Protein AF-A0A2D1TX28-F1 (afdb_monomer_lite)

Organism: NCBI:txid74426

Sequence (274 aa):
MGLFGSFVQAFKDGYNGVDEEQDTAPSTKENTAQKPVPAKETAPAQKQAASEEPKFCGACGASLEPGTKFCPKCGKPVMGVAPEGQAAPAEPPHLMPTNTWQAYLDTGLNQLSLLEGVAAFQRVTHADPVFGTEEVNSYFLLRGDRVAIQEVARTLREVSEQFFNDQLHINVGTLAEDYRQVIRIKSANVEARFEDMLYLTLVQKNVMDGAVYYLYMSGDALELVAKRDARTRDENKRLDEFNSRADIFGDFGSTAKLVALTAFGIMNNYQMNG

pLDDT: mean 70.98, std 23.88, range [24.41, 98.38]

Radius of gyration: 24.79 Å; chains: 1; bounding box: 51×58×78 Å

InterPro domains:
  IPR026870 Zinc-ribbon domain [PF13240] (56-78)

Foldseek 3Di:
DPPQVVLVVCLQVPVDDDDDDDDDDDDDDDDDDDDDDDDDDDDDDDDDDDDDDWDAAPVPRHTDDPPQQADPVPRHGRPPDDDPDDDPPPDWPPPPPDPVVVVCVVCVVPNPPPVPVFFPWDFTFDADPPQGTDGWIKGWAFAAVVPDVVVLLVLLQVLCVPPVVVQWDWDWDADPPPRDIKIKIFGPPDDPLCRQQKIWIWDWDADPRHIMTTIDIHGPLVVLVVCPPVDDPVSVVSNVVNVVVSVSSSVSSVSSVVSSRVSSRVNSCVVVPD

Structure (mmCIF, N/CA/C/O backbone):
data_AF-A0A2D1TX28-F1
#
_entry.id   AF-A0A2D1TX28-F1
#
loop_
_atom_site.group_PDB
_atom_site.id
_atom_site.type_symbol
_atom_site.label_atom_id
_atom_site.label_alt_id
_atom_site.label_comp_id
_atom_site.label_asym_id
_atom_site.label_entity_id
_atom_site.label_seq_id
_atom_site.pdbx_PDB_ins_code
_atom_site.Cartn_x
_atom_site.Cartn_y
_atom_site.Cartn_z
_atom_site.occupancy
_atom_site.B_iso_or_equiv
_atom_site.auth_seq_id
_atom_site.auth_comp_i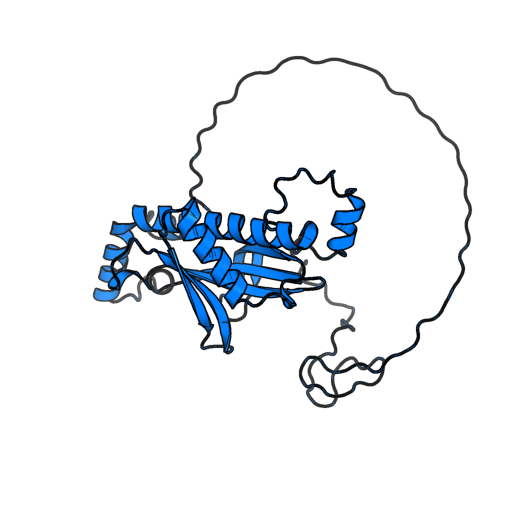d
_atom_site.auth_asym_id
_atom_site.auth_atom_id
_atom_site.pdbx_PDB_model_num
ATOM 1 N N . MET A 1 1 ? 29.825 -5.068 -6.538 1.00 34.09 1 MET A N 1
ATOM 2 C CA . MET A 1 1 ? 28.592 -5.683 -5.991 1.00 34.09 1 MET A CA 1
ATOM 3 C C . MET A 1 1 ? 27.913 -4.831 -4.894 1.00 34.09 1 MET A C 1
ATOM 5 O O . MET A 1 1 ? 27.108 -5.375 -4.159 1.00 34.09 1 MET A O 1
ATOM 9 N N . GLY A 1 2 ? 28.178 -3.517 -4.762 1.00 40.38 2 GLY A N 1
ATOM 10 C CA . GLY A 1 2 ? 27.807 -2.759 -3.544 1.00 40.38 2 GLY A CA 1
ATOM 11 C C . GLY A 1 2 ? 26.571 -1.842 -3.585 1.00 40.38 2 GLY A C 1
ATOM 12 O O . GLY A 1 2 ? 26.220 -1.301 -2.547 1.00 40.38 2 GLY A O 1
ATOM 13 N N . LEU A 1 3 ? 25.932 -1.629 -4.744 1.00 45.66 3 LEU A N 1
ATOM 14 C CA . LEU A 1 3 ? 24.840 -0.641 -4.898 1.00 45.66 3 LEU A CA 1
ATOM 15 C C . LEU A 1 3 ? 23.452 -1.265 -5.143 1.00 45.66 3 LEU A C 1
ATOM 17 O O . LEU A 1 3 ? 22.433 -0.629 -4.904 1.00 45.66 3 LEU A O 1
ATOM 21 N N . PHE A 1 4 ? 23.402 -2.513 -5.619 1.00 49.41 4 PHE A N 1
ATOM 22 C CA . PHE A 1 4 ? 22.198 -3.095 -6.228 1.00 49.41 4 PHE A CA 1
ATOM 23 C C . PHE A 1 4 ? 21.146 -3.563 -5.216 1.00 49.41 4 PHE A C 1
ATOM 25 O O . PHE A 1 4 ? 19.960 -3.324 -5.410 1.00 49.41 4 PHE A O 1
ATOM 32 N N . GLY A 1 5 ? 21.571 -4.202 -4.121 1.00 55.91 5 GLY A N 1
ATOM 33 C CA . GLY A 1 5 ? 20.668 -4.482 -3.000 1.00 55.91 5 GLY A CA 1
ATOM 34 C C . GLY A 1 5 ? 20.280 -3.201 -2.260 1.00 55.91 5 GLY A C 1
ATOM 35 O O . GLY A 1 5 ? 19.163 -3.087 -1.771 1.00 55.91 5 GLY A O 1
ATOM 36 N N . SER A 1 6 ? 21.185 -2.220 -2.235 1.00 61.16 6 SER A N 1
ATOM 37 C CA . SER A 1 6 ? 21.086 -0.999 -1.438 1.00 61.16 6 SER A CA 1
ATOM 38 C C . SER A 1 6 ? 19.909 -0.108 -1.829 1.00 61.16 6 SER A C 1
ATOM 40 O O . SER A 1 6 ? 19.310 0.473 -0.936 1.00 61.16 6 SER A O 1
ATOM 42 N N . PHE A 1 7 ? 19.522 -0.033 -3.111 1.00 60.97 7 PHE A N 1
ATOM 43 C CA . PHE A 1 7 ? 18.323 0.722 -3.505 1.00 60.97 7 PHE A CA 1
ATOM 44 C C . PHE A 1 7 ? 17.041 0.087 -2.945 1.00 60.97 7 PHE A C 1
ATOM 46 O O . PHE A 1 7 ? 16.305 0.726 -2.199 1.00 60.97 7 PHE A O 1
ATOM 53 N N . VAL A 1 8 ? 16.810 -1.196 -3.240 1.00 63.62 8 VAL A N 1
ATOM 54 C CA . VAL A 1 8 ? 15.628 -1.940 -2.770 1.00 63.62 8 VAL A CA 1
ATOM 55 C C . VAL A 1 8 ? 15.579 -2.003 -1.238 1.00 63.62 8 VAL A C 1
ATOM 57 O O . VAL A 1 8 ? 14.505 -1.875 -0.654 1.00 63.62 8 VAL A O 1
ATOM 60 N N . GLN A 1 9 ? 16.732 -2.152 -0.582 1.00 65.62 9 GLN A N 1
ATOM 61 C CA . GLN A 1 9 ? 16.837 -2.205 0.875 1.00 65.62 9 GLN A CA 1
ATOM 62 C C . GLN A 1 9 ? 16.595 -0.832 1.524 1.00 65.62 9 GLN A C 1
ATOM 64 O O . GLN A 1 9 ? 15.723 -0.731 2.380 1.00 65.62 9 GLN A O 1
ATOM 69 N N . ALA A 1 10 ? 17.249 0.242 1.063 1.00 63.28 10 ALA A N 1
ATOM 70 C CA . ALA A 1 10 ? 16.985 1.599 1.560 1.00 63.28 10 ALA A CA 1
ATOM 71 C C . ALA A 1 10 ? 15.532 2.038 1.307 1.00 63.28 10 ALA A C 1
ATOM 73 O O . ALA A 1 10 ? 14.958 2.800 2.079 1.00 63.28 10 ALA A O 1
ATOM 74 N N . PHE A 1 11 ? 14.894 1.526 0.255 1.00 60.88 11 PHE A N 1
ATOM 75 C CA . PHE A 1 11 ? 13.489 1.797 -0.022 1.00 60.88 11 PHE A CA 1
ATOM 76 C C . PHE A 1 11 ? 12.520 1.058 0.932 1.00 60.88 11 PHE A C 1
ATOM 78 O O . PHE A 1 11 ? 11.492 1.628 1.333 1.00 60.88 11 PHE A O 1
ATOM 85 N N . LYS A 1 12 ? 12.870 -0.163 1.376 1.00 62.66 12 LYS A N 1
ATOM 86 C CA . LYS A 1 12 ? 12.200 -0.826 2.513 1.00 62.66 12 LYS A CA 1
ATOM 87 C C . LYS A 1 12 ? 12.412 -0.036 3.805 1.00 62.66 12 LYS A C 1
ATOM 89 O O . LYS A 1 12 ? 11.436 0.388 4.422 1.00 62.66 12 LYS A O 1
ATOM 94 N N . ASP A 1 13 ? 13.673 0.203 4.161 1.00 60.25 13 ASP A N 1
ATOM 95 C CA . ASP A 1 13 ? 14.075 0.792 5.444 1.00 60.25 13 ASP A CA 1
ATOM 96 C C . ASP A 1 13 ? 13.643 2.258 5.612 1.00 60.25 13 ASP A C 1
ATOM 98 O O . ASP A 1 13 ? 13.437 2.707 6.741 1.00 60.25 13 ASP A O 1
ATOM 102 N N . GLY A 1 14 ? 13.466 2.977 4.500 1.00 53.16 14 GLY A N 1
ATOM 103 C CA . GLY A 1 14 ? 13.328 4.430 4.450 1.00 53.16 14 GLY A CA 1
ATOM 104 C C . GLY A 1 14 ? 14.651 5.088 4.049 1.00 53.16 14 GLY A C 1
ATOM 105 O O . GLY A 1 14 ? 15.722 4.684 4.504 1.00 53.16 14 GLY A O 1
ATOM 106 N N . TYR A 1 15 ? 14.583 6.106 3.186 1.00 36.84 15 TYR A N 1
ATOM 107 C CA . TYR A 1 15 ? 15.761 6.853 2.741 1.00 36.84 15 TYR A CA 1
ATOM 108 C C . TYR A 1 15 ? 16.250 7.776 3.869 1.00 36.84 15 TYR A C 1
ATOM 110 O O . TYR A 1 15 ? 15.919 8.959 3.924 1.00 36.84 15 TYR A O 1
ATOM 118 N N . ASN A 1 16 ? 17.013 7.208 4.802 1.00 40.56 16 ASN A N 1
ATOM 119 C CA . ASN A 1 16 ? 17.586 7.923 5.939 1.00 40.56 16 ASN A CA 1
ATOM 120 C C . ASN A 1 16 ? 18.786 8.772 5.492 1.00 40.56 16 ASN A C 1
ATOM 122 O O . ASN A 1 16 ? 19.940 8.360 5.621 1.00 40.56 16 ASN A O 1
ATOM 126 N N . GLY A 1 17 ? 18.502 9.962 4.964 1.00 29.59 17 GLY A N 1
ATOM 127 C CA . GLY A 1 17 ? 19.487 11.032 4.839 1.00 29.59 17 GLY A CA 1
ATOM 128 C C . GLY A 1 17 ? 19.732 11.688 6.198 1.00 29.59 17 GLY A C 1
ATOM 129 O O . GLY A 1 17 ? 18.818 12.280 6.765 1.00 29.59 17 GLY A O 1
ATOM 130 N N . VAL A 1 18 ? 20.959 11.569 6.704 1.00 33.00 18 VAL A N 1
ATOM 131 C CA . VAL A 1 18 ? 21.506 12.438 7.764 1.00 33.00 18 VAL A CA 1
ATOM 132 C C . VAL A 1 18 ? 21.895 13.802 7.137 1.00 33.00 18 VAL A C 1
ATOM 134 O O . VAL A 1 18 ? 21.773 13.965 5.925 1.00 33.00 18 VAL A O 1
ATOM 137 N N . ASP A 1 19 ? 22.184 14.868 7.881 1.00 28.55 19 ASP A N 1
ATOM 138 C CA . ASP A 1 19 ? 23.367 15.014 8.743 1.00 28.55 19 ASP A CA 1
ATOM 139 C C . ASP A 1 19 ? 23.061 15.485 10.182 1.00 28.55 19 ASP A C 1
ATOM 141 O O . ASP A 1 19 ? 22.058 16.146 10.451 1.00 28.55 19 ASP A O 1
ATOM 145 N N . GLU A 1 20 ? 23.961 15.152 11.115 1.00 30.62 20 GLU A N 1
ATOM 146 C CA . GLU A 1 20 ? 24.005 15.726 12.467 1.00 3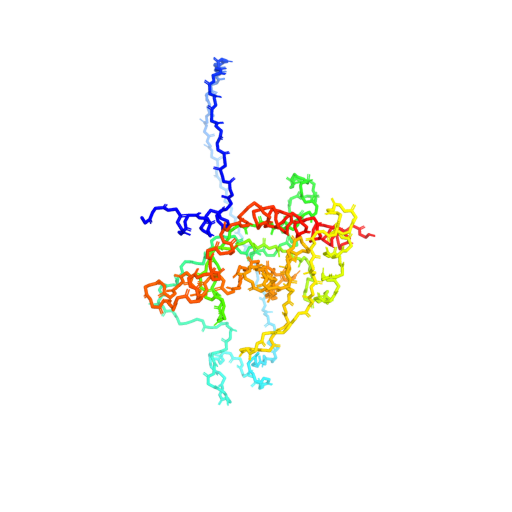0.62 20 GLU A CA 1
ATOM 147 C C . GLU A 1 20 ? 24.826 17.024 12.486 1.00 30.62 20 GLU A C 1
ATOM 149 O O . GLU A 1 20 ? 25.910 17.076 11.908 1.00 30.62 20 GLU A O 1
ATOM 154 N N . GLU A 1 21 ? 24.411 18.010 13.286 1.00 25.41 21 GLU A N 1
ATOM 155 C CA . GLU A 1 21 ? 25.344 18.988 13.857 1.00 25.41 21 GLU A CA 1
ATOM 156 C C . GLU A 1 21 ? 24.938 19.282 15.315 1.00 25.41 21 GLU A C 1
ATOM 158 O O . GLU A 1 21 ? 23.817 19.716 15.590 1.00 25.41 21 GLU A O 1
ATOM 163 N N . GLN A 1 22 ? 25.822 18.965 16.269 1.00 28.58 22 GLN A N 1
ATOM 164 C CA . GLN A 1 22 ? 25.611 19.171 17.708 1.00 28.58 22 GLN A CA 1
ATOM 165 C C . GLN A 1 22 ? 26.426 20.369 18.202 1.00 28.58 22 GLN A C 1
ATOM 167 O O . GLN A 1 22 ? 27.626 20.405 17.956 1.00 28.58 22 GLN A O 1
ATOM 172 N N . ASP A 1 23 ? 25.786 21.289 18.934 1.00 27.48 23 ASP A N 1
ATOM 173 C CA . ASP A 1 23 ? 26.316 22.077 20.070 1.00 27.48 23 ASP A CA 1
ATOM 174 C C . ASP A 1 23 ? 25.302 23.195 20.429 1.00 27.48 23 ASP A C 1
ATOM 176 O O . ASP A 1 23 ? 24.578 23.673 19.562 1.00 27.48 23 ASP A O 1
ATOM 180 N N . THR A 1 24 ? 25.143 23.691 21.663 1.00 28.22 24 THR A N 1
ATOM 181 C CA . THR A 1 24 ? 25.758 23.382 22.974 1.00 28.22 24 THR A CA 1
ATOM 182 C C . THR A 1 24 ? 24.728 23.632 24.099 1.00 28.22 24 THR A C 1
ATOM 184 O O . THR A 1 24 ? 23.804 24.428 23.938 1.00 28.22 24 THR A O 1
ATOM 187 N N . ALA A 1 25 ? 24.913 23.029 25.282 1.00 29.19 25 ALA A N 1
ATOM 188 C CA . ALA A 1 25 ? 24.215 23.418 26.526 1.00 29.19 25 ALA A CA 1
ATOM 189 C C . ALA A 1 25 ? 25.003 24.512 27.296 1.00 29.19 25 ALA A C 1
ATOM 191 O O . ALA A 1 25 ? 26.208 24.643 27.067 1.00 29.19 25 ALA A O 1
ATOM 192 N N . PRO A 1 26 ? 24.385 25.305 28.208 1.00 35.94 26 PRO A N 1
ATOM 193 C CA . PRO A 1 26 ? 24.163 24.872 29.610 1.00 35.94 26 PRO A CA 1
ATOM 194 C C . PRO A 1 26 ? 22.826 25.442 30.203 1.00 35.94 26 PRO A C 1
ATOM 196 O O . PRO A 1 26 ? 22.017 25.966 29.451 1.00 35.94 26 PRO A O 1
ATOM 199 N N . SER A 1 27 ? 22.446 25.398 31.497 1.00 28.81 27 SER A N 1
ATOM 200 C CA . SER A 1 27 ? 23.141 25.085 32.761 1.00 28.81 27 SER A CA 1
ATOM 201 C C . SER A 1 27 ? 22.205 24.550 33.877 1.00 28.81 27 SER A C 1
ATOM 203 O O . SER A 1 27 ? 21.299 25.249 34.311 1.00 28.81 27 SER A O 1
ATOM 205 N N . THR A 1 28 ? 22.543 23.371 34.413 1.00 24.41 28 THR A N 1
ATOM 206 C CA . THR A 1 28 ? 22.849 23.040 35.836 1.00 24.41 28 THR A CA 1
ATOM 207 C C . THR A 1 28 ? 22.143 23.697 37.055 1.00 24.41 28 THR A C 1
ATOM 209 O O . THR A 1 28 ? 22.096 24.921 37.139 1.00 24.41 28 THR A O 1
ATOM 212 N N . LYS A 1 29 ? 21.915 22.846 38.094 1.00 29.80 29 LYS A N 1
ATOM 213 C CA . LYS A 1 29 ? 21.849 23.051 39.586 1.00 29.80 29 LYS A CA 1
ATOM 214 C C . LYS A 1 29 ? 20.459 22.890 40.260 1.00 29.80 29 LYS A C 1
ATOM 216 O O . LYS A 1 29 ? 19.535 23.610 39.926 1.00 29.80 29 LYS A O 1
ATOM 221 N N . GLU A 1 30 ? 20.263 21.842 41.088 1.00 25.36 30 GLU A N 1
ATOM 222 C CA . GLU A 1 30 ? 20.277 21.823 42.592 1.00 25.36 30 GLU A CA 1
ATOM 223 C C . GLU A 1 30 ? 18.883 22.118 43.216 1.00 25.36 30 GLU A C 1
ATOM 225 O O . GLU A 1 30 ? 18.138 22.884 42.628 1.00 25.36 30 GLU A O 1
ATOM 230 N N . ASN A 1 31 ? 18.405 21.620 44.375 1.00 27.70 31 ASN A N 1
ATOM 231 C CA . ASN A 1 31 ? 18.707 20.525 45.344 1.00 27.70 31 ASN A CA 1
ATOM 232 C C . ASN A 1 31 ? 17.404 20.359 46.226 1.00 27.70 31 ASN A C 1
ATOM 234 O O . ASN A 1 31 ? 16.505 21.181 46.067 1.00 27.70 31 ASN A O 1
ATOM 238 N N . THR A 1 32 ? 17.096 19.415 47.139 1.00 28.86 32 THR A N 1
ATOM 239 C CA . THR A 1 32 ? 17.771 18.312 47.875 1.00 28.86 32 THR A CA 1
ATOM 240 C C . THR A 1 32 ? 16.712 17.245 48.286 1.00 28.86 32 THR A C 1
ATOM 242 O O . THR A 1 32 ? 15.515 17.506 48.209 1.00 28.86 32 THR A O 1
ATOM 245 N N . ALA A 1 33 ? 17.108 16.054 48.767 1.00 27.91 33 ALA A N 1
ATOM 246 C CA . ALA A 1 33 ? 16.204 14.949 49.159 1.00 27.91 33 ALA A CA 1
ATOM 247 C C . ALA A 1 33 ? 15.694 14.961 50.626 1.00 27.91 33 ALA A C 1
ATOM 249 O O . ALA A 1 33 ? 16.397 15.445 51.515 1.00 27.91 33 ALA A O 1
ATOM 250 N N . GLN A 1 34 ? 14.556 14.283 50.896 1.00 30.30 34 GLN A N 1
ATOM 251 C CA . GLN A 1 34 ? 14.311 13.521 52.146 1.00 30.30 34 GLN A CA 1
ATOM 252 C C . GLN A 1 34 ? 13.093 12.559 52.104 1.00 30.30 34 GLN A C 1
ATOM 254 O O . GLN A 1 34 ? 12.178 12.723 51.302 1.00 30.30 34 GLN A O 1
ATOM 259 N N . LYS A 1 35 ? 13.109 11.534 52.977 1.00 28.50 35 LYS A N 1
ATOM 260 C CA . LYS A 1 35 ? 12.098 10.465 53.195 1.00 28.50 35 LYS A CA 1
ATOM 261 C C . LYS A 1 35 ? 12.211 10.011 54.673 1.00 28.50 35 LYS A C 1
ATOM 263 O O . LYS A 1 35 ? 13.335 10.054 55.177 1.00 28.50 35 LYS A O 1
ATOM 268 N N . PRO A 1 36 ? 11.141 9.590 55.387 1.00 34.91 36 PRO A N 1
ATOM 269 C CA . PRO A 1 36 ? 10.779 8.157 55.471 1.00 34.91 36 PRO A CA 1
ATOM 270 C C . PRO A 1 36 ? 9.247 7.876 55.551 1.00 34.91 36 PRO A C 1
ATOM 272 O O . PRO A 1 36 ? 8.432 8.778 55.407 1.00 34.91 36 PRO A O 1
ATOM 275 N N . VAL A 1 37 ? 8.862 6.602 55.743 1.00 32.81 37 VAL A N 1
ATOM 276 C CA . VAL A 1 37 ? 7.471 6.075 55.897 1.00 32.81 37 VAL A CA 1
ATOM 277 C C . VAL A 1 37 ? 7.280 5.520 57.332 1.00 32.81 37 VAL A C 1
ATOM 279 O O . VAL A 1 37 ? 8.302 5.364 58.007 1.00 32.81 37 VAL A O 1
ATOM 282 N N . PRO A 1 38 ? 6.054 5.234 57.844 1.00 35.56 38 PRO A N 1
ATOM 283 C CA . PRO A 1 38 ? 5.328 3.957 57.588 1.00 35.56 38 PRO A CA 1
ATOM 284 C C . PRO A 1 38 ? 3.769 4.096 57.581 1.00 35.56 38 PRO A C 1
ATOM 286 O O . PRO A 1 38 ? 3.264 5.203 57.702 1.00 35.56 38 PRO A O 1
ATOM 289 N N . ALA A 1 39 ? 2.922 3.049 57.597 1.00 27.86 39 ALA A N 1
ATOM 290 C CA . ALA A 1 39 ? 2.752 1.857 56.733 1.00 27.86 39 ALA A CA 1
ATOM 291 C C . ALA A 1 39 ? 1.686 0.895 57.349 1.00 27.86 39 ALA A C 1
ATOM 293 O O . ALA A 1 39 ? 1.908 0.446 58.471 1.00 27.86 39 ALA A O 1
ATOM 294 N N . LYS A 1 40 ? 0.582 0.573 56.634 1.00 28.64 40 LYS A N 1
ATOM 295 C CA . LYS A 1 40 ? -0.258 -0.673 56.660 1.00 28.64 40 LYS A CA 1
ATOM 296 C C . LYS A 1 40 ? -1.515 -0.488 55.758 1.00 28.64 40 LYS A C 1
ATOM 298 O O . LYS A 1 40 ? -1.967 0.643 55.650 1.00 28.64 40 LYS A O 1
ATOM 303 N N . GLU A 1 41 ? -2.006 -1.427 54.925 1.00 25.03 41 GLU A N 1
ATOM 304 C CA . GLU A 1 41 ? -2.540 -2.807 55.148 1.00 25.03 41 GLU A CA 1
ATOM 305 C C . GLU A 1 41 ? -3.920 -2.774 55.865 1.00 25.03 41 GLU A C 1
ATOM 307 O O . GLU A 1 41 ? -4.017 -2.110 56.891 1.00 25.03 41 GLU A O 1
ATOM 312 N N . THR A 1 42 ? -5.038 -3.383 55.418 1.00 28.47 42 THR A N 1
ATOM 313 C CA . THR A 1 42 ? -5.313 -4.642 54.664 1.00 28.47 42 THR A CA 1
ATOM 314 C C . THR A 1 42 ? -6.554 -4.566 53.721 1.00 28.47 42 THR A C 1
ATOM 316 O O . THR A 1 42 ? -7.296 -3.589 53.737 1.00 28.47 42 THR A O 1
ATOM 319 N N . ALA A 1 43 ? -6.816 -5.627 52.931 1.00 29.36 43 ALA A N 1
ATOM 320 C CA . ALA A 1 43 ? -8.078 -5.892 52.193 1.00 29.36 43 ALA A CA 1
ATOM 321 C C . ALA A 1 43 ? -8.924 -7.014 52.866 1.00 29.36 43 ALA A C 1
ATOM 323 O O . ALA A 1 43 ? -8.463 -7.584 53.861 1.00 29.36 43 ALA A O 1
ATOM 324 N N . PRO A 1 44 ? -10.138 -7.361 52.367 1.00 38.62 44 PRO A N 1
ATOM 325 C CA . PRO A 1 44 ? -10.241 -8.518 51.449 1.00 38.62 44 PRO A CA 1
ATOM 326 C C . PRO A 1 44 ? -11.356 -8.425 50.367 1.00 38.62 44 PRO A C 1
ATOM 328 O O . PRO A 1 44 ? -12.096 -7.450 50.287 1.00 38.62 44 PRO A O 1
ATOM 331 N N . ALA A 1 45 ? -11.466 -9.460 49.520 1.00 27.42 45 ALA A N 1
ATOM 332 C CA . ALA A 1 45 ? -12.290 -9.494 48.300 1.00 27.42 45 ALA A CA 1
ATOM 333 C C . ALA A 1 45 ? -13.641 -10.246 48.420 1.00 27.42 45 ALA A C 1
ATOM 335 O O . ALA A 1 45 ? -13.882 -10.987 49.374 1.00 27.42 45 ALA A O 1
ATOM 336 N N . GLN A 1 46 ? -14.485 -10.125 47.385 1.00 32.09 46 GLN A N 1
ATOM 337 C CA . GLN A 1 46 ? -15.641 -10.999 47.121 1.00 32.09 46 GLN A CA 1
ATOM 338 C C . GLN A 1 46 ? -15.587 -11.609 45.706 1.00 32.09 46 GLN A C 1
ATOM 340 O O . GLN A 1 46 ? -14.718 -11.277 44.903 1.00 32.09 46 GLN A O 1
ATOM 345 N N . LYS A 1 47 ? -16.469 -12.581 45.444 1.00 28.77 47 LYS A N 1
ATOM 346 C CA . LYS A 1 47 ? -16.308 -13.638 44.433 1.00 28.77 47 LYS A CA 1
ATOM 347 C C . LYS A 1 47 ? -17.636 -13.898 43.716 1.00 28.77 47 LYS A C 1
ATOM 349 O O . LYS A 1 47 ? -18.621 -14.198 44.386 1.00 28.77 47 LYS A O 1
ATOM 354 N N . GLN A 1 48 ? -17.658 -13.842 42.385 1.00 31.81 48 GLN A N 1
ATOM 355 C CA . GLN A 1 48 ? -18.820 -14.208 41.558 1.00 31.81 48 GLN A CA 1
ATOM 356 C C . GLN A 1 48 ? -18.395 -15.114 40.392 1.00 31.81 48 GLN A C 1
ATOM 358 O O . GLN A 1 48 ? -17.220 -15.151 40.029 1.00 31.81 48 GLN A O 1
ATOM 363 N N . ALA A 1 49 ? -19.335 -15.907 39.873 1.00 31.28 49 ALA A N 1
ATOM 364 C CA . ALA A 1 49 ? -19.090 -16.953 38.879 1.00 31.28 49 ALA A CA 1
ATOM 365 C C . ALA A 1 49 ? -19.622 -16.556 37.494 1.00 31.28 49 ALA A C 1
ATOM 367 O O . ALA A 1 49 ? -20.633 -15.865 37.396 1.00 31.28 49 ALA A O 1
ATOM 368 N N . ALA A 1 50 ? -18.955 -17.023 36.437 1.00 31.52 50 ALA A N 1
ATOM 369 C CA . ALA A 1 50 ? -19.371 -16.814 35.053 1.00 31.52 50 ALA A CA 1
ATOM 370 C C . ALA A 1 50 ? -20.298 -17.941 34.564 1.00 31.52 50 ALA A C 1
ATOM 372 O O . ALA A 1 50 ? -20.126 -19.101 34.940 1.00 31.52 50 ALA A O 1
ATOM 373 N N . SER A 1 51 ? -21.256 -17.596 33.706 1.00 33.59 51 SER A N 1
ATOM 374 C CA . SER A 1 51 ? -22.117 -18.537 32.982 1.00 33.59 51 SER A CA 1
ATOM 375 C C . SER A 1 51 ? -21.424 -19.082 31.731 1.00 33.59 51 SER A C 1
ATOM 377 O O . SER A 1 51 ? -20.784 -18.325 31.002 1.00 33.59 51 SER A O 1
ATOM 379 N N . GLU A 1 52 ? -21.587 -20.374 31.445 1.00 40.97 52 GLU A N 1
ATOM 380 C CA . GLU A 1 52 ? -21.036 -20.997 30.237 1.00 40.97 52 GLU A CA 1
ATOM 381 C C . GLU A 1 52 ? -21.988 -20.851 29.039 1.00 40.97 52 GLU A C 1
ATOM 383 O O . GLU A 1 52 ? -23.051 -21.467 28.998 1.00 40.97 52 GLU A O 1
ATOM 388 N N . GLU A 1 53 ? -21.585 -20.066 28.037 1.00 40.50 53 GLU A N 1
ATOM 389 C CA . GLU A 1 53 ? -22.199 -20.088 26.704 1.00 40.50 53 GLU A CA 1
ATOM 390 C C . GLU A 1 53 ? -21.518 -21.136 25.797 1.00 40.50 53 GLU A C 1
ATOM 392 O O . GLU A 1 53 ? -20.301 -21.346 25.899 1.00 40.50 53 GLU A O 1
ATOM 397 N N . PRO A 1 54 ? -22.264 -21.797 24.887 1.00 53.28 54 PRO A N 1
ATOM 398 C CA . PRO A 1 54 ? -21.710 -22.800 23.982 1.00 53.28 54 PRO A CA 1
ATOM 399 C C . PRO A 1 54 ? -20.747 -22.164 22.971 1.00 53.28 54 PRO A C 1
ATOM 401 O O . PRO A 1 54 ? -21.097 -21.232 22.246 1.00 53.28 54 PRO A O 1
ATOM 404 N N . LYS A 1 55 ? -19.523 -22.694 22.896 1.00 68.25 55 LYS A N 1
ATOM 405 C CA . LYS A 1 55 ? -18.480 -22.192 21.991 1.00 68.25 55 LYS A CA 1
ATOM 406 C C . LYS A 1 55 ? -18.558 -22.885 20.633 1.00 68.25 55 LYS A C 1
ATOM 408 O O . LYS A 1 55 ? -18.925 -24.051 20.534 1.00 68.25 55 LYS A O 1
ATOM 413 N N . PHE A 1 56 ? -18.144 -22.182 19.582 1.00 75.69 56 PHE A N 1
ATOM 414 C CA . PHE A 1 56 ? -18.078 -22.715 18.220 1.00 75.69 56 PHE A CA 1
ATOM 415 C C . PHE A 1 56 ? -16.639 -22.700 17.697 1.00 75.69 56 PHE A C 1
ATOM 417 O O . PHE A 1 56 ? -15.842 -21.818 18.016 1.00 75.69 56 PHE A O 1
ATOM 424 N N . CYS A 1 57 ? -16.288 -23.686 16.877 1.00 75.06 57 CYS A N 1
ATOM 425 C CA . CYS A 1 57 ? -14.968 -23.792 16.273 1.00 75.06 57 CYS A CA 1
ATOM 426 C C . CYS A 1 57 ? -14.801 -22.755 15.157 1.00 75.06 57 CYS A C 1
ATOM 428 O O . CYS A 1 57 ? -15.295 -22.958 14.046 1.00 75.06 57 CYS A O 1
ATOM 430 N N . GLY A 1 58 ? -14.019 -21.701 15.412 1.00 70.00 58 GLY A N 1
ATOM 431 C CA . GLY A 1 58 ? -13.711 -20.646 14.433 1.00 70.00 58 GLY A CA 1
ATOM 432 C C . GLY A 1 58 ? -13.056 -21.115 13.123 1.00 70.00 58 GLY A C 1
ATOM 433 O O . GLY A 1 58 ? -12.951 -20.332 12.190 1.00 70.00 58 GLY A O 1
ATOM 434 N N . ALA A 1 59 ? -12.650 -22.387 13.019 1.00 69.50 59 ALA A N 1
ATOM 435 C CA . ALA A 1 59 ? -12.085 -22.976 11.805 1.00 69.50 59 ALA A CA 1
ATOM 436 C C . ALA A 1 59 ? -13.025 -23.942 11.046 1.00 69.50 59 ALA A C 1
ATOM 438 O O . ALA A 1 59 ? -12.636 -24.436 9.989 1.00 69.50 59 ALA A O 1
ATOM 439 N N . CYS A 1 60 ? -14.217 -24.279 11.568 1.00 73.31 60 CYS A N 1
ATOM 440 C CA . CYS A 1 60 ? -15.174 -25.152 10.853 1.00 73.31 60 CYS A CA 1
ATOM 441 C C . CYS A 1 60 ? -16.661 -25.036 11.264 1.00 73.31 60 CYS A C 1
ATOM 443 O O . CYS A 1 60 ? -17.480 -25.837 10.809 1.00 73.31 60 CYS A O 1
ATOM 445 N N . GLY A 1 61 ? -17.022 -24.105 12.154 1.00 70.81 61 GLY A N 1
ATOM 446 C CA . GLY A 1 61 ? -18.400 -23.867 12.605 1.00 70.81 61 GLY A CA 1
ATOM 447 C C . GLY A 1 61 ? -19.012 -24.949 13.508 1.00 70.81 61 GLY A C 1
ATOM 448 O O . GLY A 1 61 ? -20.162 -24.821 13.913 1.00 70.81 61 GLY A O 1
ATOM 449 N N . ALA A 1 62 ? -18.285 -26.021 13.839 1.00 78.12 62 ALA A N 1
ATOM 450 C CA . ALA A 1 62 ? -18.777 -27.053 14.753 1.00 78.12 62 ALA A CA 1
ATOM 451 C C . ALA A 1 62 ? -18.981 -26.498 16.172 1.00 78.12 62 ALA A C 1
ATOM 453 O O . ALA A 1 62 ? -18.117 -25.777 16.667 1.00 78.12 62 ALA A O 1
ATOM 454 N N . SER A 1 63 ? -20.074 -26.882 16.838 1.00 78.81 63 SER A N 1
ATOM 455 C CA . SER A 1 63 ? -20.232 -26.660 18.282 1.00 78.81 63 SER A CA 1
ATOM 456 C C . SER A 1 63 ? -19.143 -27.410 19.062 1.00 78.81 63 SER A C 1
ATOM 458 O O . SER A 1 63 ? -18.690 -28.477 18.632 1.00 78.81 63 SER A O 1
ATOM 460 N N . LEU A 1 64 ? -18.705 -26.836 20.179 1.00 77.31 64 LEU A N 1
ATOM 461 C CA . LEU A 1 64 ? -17.632 -27.329 21.036 1.00 77.31 64 LEU A CA 1
ATOM 462 C C . LEU A 1 64 ? -18.113 -27.410 22.485 1.00 77.31 64 LEU A C 1
ATOM 464 O O . LEU A 1 64 ? -18.637 -26.439 23.030 1.00 77.31 64 LEU A O 1
ATOM 468 N N . GLU A 1 65 ? -17.867 -28.548 23.130 1.00 72.31 65 GLU A N 1
ATOM 469 C CA . GLU A 1 65 ? -18.095 -28.688 24.568 1.00 72.31 65 GLU A CA 1
ATOM 470 C C . GLU A 1 65 ? -17.069 -27.854 25.366 1.00 72.31 65 GLU A C 1
ATOM 472 O O . GLU A 1 65 ? -15.911 -27.721 24.932 1.00 72.31 65 GLU A O 1
ATOM 477 N N . PRO A 1 66 ? -17.453 -27.290 26.530 1.00 62.34 66 PRO A N 1
ATOM 478 C CA . PRO A 1 66 ? -16.535 -26.567 27.407 1.00 62.34 66 PRO A CA 1
ATOM 479 C C . PRO A 1 66 ? -15.266 -27.372 27.731 1.00 62.34 66 PRO A C 1
ATOM 481 O O . PRO A 1 66 ? -15.302 -28.577 27.959 1.00 62.34 66 PRO A O 1
ATOM 484 N N . GLY A 1 67 ? -14.111 -26.701 27.724 1.00 63.84 67 GLY A N 1
ATOM 485 C CA . GLY A 1 67 ? -12.812 -27.318 28.022 1.00 63.84 67 GLY A CA 1
ATOM 486 C C . GLY A 1 67 ? -12.170 -28.141 26.892 1.00 63.84 67 GLY A C 1
ATOM 487 O O . GLY A 1 67 ? -11.025 -28.574 27.048 1.00 63.84 67 GLY A O 1
ATOM 488 N N . THR A 1 68 ? -12.829 -28.333 25.742 1.00 68.81 68 THR A N 1
ATOM 489 C CA . THR A 1 68 ? -12.216 -29.033 24.595 1.00 68.81 68 THR A CA 1
ATOM 490 C C . THR A 1 68 ? -10.998 -28.270 24.048 1.00 68.81 68 THR A C 1
ATOM 492 O O . THR A 1 68 ? -11.104 -27.127 23.616 1.00 68.81 68 THR A O 1
ATOM 495 N N . LYS A 1 69 ? -9.811 -28.903 24.059 1.00 72.75 69 LYS A N 1
ATOM 496 C CA . LYS A 1 69 ? -8.554 -28.286 23.570 1.00 72.75 69 LYS A CA 1
ATOM 497 C C . LYS A 1 69 ? -8.392 -28.340 22.044 1.00 72.75 69 LYS A C 1
ATOM 499 O O . LYS A 1 69 ? -7.702 -27.508 21.464 1.00 72.75 69 LYS A O 1
ATOM 504 N N . PHE A 1 70 ? -9.031 -29.309 21.390 1.00 77.62 70 PHE A N 1
ATOM 505 C CA . PHE A 1 70 ? -9.020 -29.510 19.938 1.00 77.62 70 PHE A CA 1
ATOM 506 C C . PHE A 1 70 ? -10.442 -29.791 19.456 1.00 77.62 70 PHE A C 1
ATOM 508 O O . PHE A 1 70 ? -11.215 -30.439 20.161 1.00 77.62 70 PHE A O 1
ATOM 515 N N . CYS A 1 71 ? -10.795 -29.323 18.259 1.00 80.19 71 CYS A N 1
ATOM 516 C CA . CYS A 1 71 ? -12.111 -29.588 17.692 1.00 80.19 71 CYS A CA 1
ATOM 517 C C . CYS A 1 71 ? -12.212 -31.057 17.237 1.00 80.19 71 CYS A C 1
ATOM 519 O O . CYS A 1 71 ? -11.478 -31.446 16.322 1.00 80.19 71 CYS A O 1
ATOM 521 N N . PRO A 1 72 ? -13.153 -31.863 17.769 1.00 73.00 72 PRO A N 1
ATOM 522 C CA . PRO A 1 72 ? -13.275 -33.278 17.406 1.00 73.00 72 PRO A CA 1
ATOM 523 C C . PRO A 1 72 ? -13.697 -33.501 15.943 1.00 73.00 72 PRO A C 1
ATOM 525 O O . PRO A 1 72 ? -13.541 -34.601 15.426 1.00 73.00 72 PRO A O 1
ATOM 528 N N . LYS A 1 73 ? -14.208 -32.466 15.255 1.00 78.88 73 LYS A N 1
ATOM 529 C CA . LYS A 1 73 ? -14.640 -32.542 13.848 1.00 78.88 73 LYS A CA 1
ATOM 530 C C . LYS A 1 73 ? -13.522 -32.250 12.836 1.00 78.88 73 LYS A C 1
ATOM 532 O O . LYS A 1 73 ? -13.596 -32.742 11.715 1.00 78.88 73 LYS A O 1
ATOM 537 N N . CYS A 1 74 ? -12.525 -31.429 13.185 1.00 76.06 74 CYS A N 1
ATOM 538 C CA . CYS A 1 74 ? -11.497 -30.969 12.233 1.00 76.06 74 CYS A CA 1
ATOM 539 C C . CYS A 1 74 ? -10.047 -31.012 12.749 1.00 76.06 74 CYS A C 1
ATOM 541 O O . CYS A 1 74 ? -9.140 -30.579 12.039 1.00 76.06 74 CYS A O 1
ATOM 543 N N . GLY A 1 75 ? -9.808 -31.482 13.977 1.00 71.31 75 GLY A N 1
ATOM 544 C CA . GLY A 1 75 ? -8.473 -31.662 14.566 1.00 71.31 75 GLY A CA 1
ATOM 545 C C . GLY A 1 75 ? -7.713 -30.375 14.917 1.00 71.31 75 GLY A C 1
ATOM 546 O O . GLY A 1 75 ? -6.742 -30.431 15.667 1.00 71.31 75 GLY A O 1
ATOM 547 N N . LYS A 1 76 ? -8.142 -29.206 14.425 1.00 71.19 76 LYS A N 1
ATOM 548 C CA . LYS A 1 76 ? -7.519 -27.913 14.747 1.00 71.19 76 LYS A CA 1
ATOM 549 C C . LYS A 1 76 ? -7.712 -27.561 16.235 1.00 71.19 76 LYS A C 1
ATOM 551 O O . LYS A 1 76 ? -8.768 -27.879 16.795 1.00 71.19 76 LYS A O 1
ATOM 556 N N . PRO A 1 77 ? -6.726 -26.906 16.878 1.00 74.06 77 PRO A N 1
ATOM 557 C CA . PRO A 1 77 ? -6.842 -26.474 18.267 1.00 74.06 77 PRO A CA 1
ATOM 558 C C . PRO A 1 77 ? -7.992 -25.480 18.443 1.00 74.06 77 PRO A C 1
ATOM 560 O O . PRO A 1 77 ? -8.278 -24.666 17.562 1.00 74.06 77 PRO A O 1
ATOM 563 N N . VAL A 1 78 ? -8.642 -25.540 19.601 1.00 70.88 78 VAL A N 1
ATOM 564 C CA . VAL A 1 78 ? -9.610 -24.531 20.031 1.00 70.88 78 VAL A CA 1
ATOM 565 C C . VAL A 1 78 ? -8.815 -23.371 20.622 1.00 70.88 78 VAL A C 1
ATOM 567 O O . VAL A 1 78 ? -8.069 -23.549 21.585 1.00 70.88 78 VAL A O 1
ATOM 570 N N . MET A 1 79 ? -8.950 -22.180 20.034 1.00 54.53 79 MET A N 1
ATOM 571 C CA . MET A 1 79 ? -8.285 -20.979 20.544 1.00 54.53 79 MET A CA 1
ATOM 572 C C . MET A 1 79 ? -8.748 -20.715 21.983 1.00 54.53 79 MET A C 1
ATOM 574 O O . MET A 1 79 ? -9.939 -20.530 22.228 1.00 54.53 79 MET A O 1
ATOM 578 N N . GLY A 1 80 ? -7.805 -20.741 22.929 1.00 50.25 80 GLY A N 1
ATOM 579 C CA . GLY A 1 80 ? -8.079 -20.567 24.359 1.00 50.25 80 GLY A CA 1
ATOM 580 C C . GLY A 1 80 ? -7.424 -21.586 25.297 1.00 50.25 80 GLY A C 1
ATOM 581 O O . GLY A 1 80 ? -7.481 -21.375 26.504 1.00 50.25 80 GLY A O 1
ATOM 582 N N . VAL A 1 81 ? -6.780 -22.656 24.801 1.00 36.56 81 VAL A N 1
ATOM 583 C CA . VAL A 1 81 ? -5.984 -23.560 25.660 1.00 36.56 81 VAL A CA 1
ATOM 584 C C . VAL A 1 81 ? -4.603 -23.840 25.063 1.00 36.56 81 VAL A C 1
ATOM 586 O O . VAL A 1 81 ? -4.431 -24.744 24.248 1.00 36.56 81 VAL A O 1
ATOM 589 N N . ALA A 1 82 ? -3.603 -23.074 25.501 1.00 32.66 82 ALA A N 1
ATOM 590 C CA . ALA A 1 82 ? -2.202 -23.338 25.182 1.00 32.66 82 ALA A CA 1
ATOM 591 C C . ALA A 1 82 ? -1.688 -24.609 25.901 1.00 32.66 82 ALA A C 1
ATOM 593 O O . ALA A 1 82 ? -2.144 -24.916 27.008 1.00 32.66 82 ALA A O 1
ATOM 594 N N . PRO A 1 83 ? -0.727 -25.352 25.321 1.00 34.41 83 PRO A N 1
ATOM 595 C CA . PRO A 1 83 ? 0.064 -26.332 26.056 1.00 34.41 83 PRO A CA 1
ATOM 596 C C . PRO A 1 83 ? 1.090 -25.617 26.945 1.00 34.41 83 PRO A C 1
ATOM 598 O O . PRO A 1 83 ? 1.971 -24.917 26.448 1.00 34.41 83 PRO A O 1
ATOM 601 N N . GLU A 1 84 ? 1.003 -25.806 28.259 1.00 34.19 84 GLU A N 1
ATOM 602 C CA . GLU A 1 84 ? 2.032 -25.347 29.195 1.00 34.19 84 GLU A CA 1
ATOM 603 C C . GLU A 1 84 ? 3.324 -26.156 28.979 1.00 34.19 84 GLU A C 1
ATOM 605 O O . GLU A 1 84 ? 3.282 -27.386 28.932 1.00 34.19 84 GLU A O 1
ATOM 610 N N . GLY A 1 85 ? 4.474 -25.483 28.849 1.00 40.00 85 GLY A N 1
ATOM 611 C CA . GLY A 1 85 ? 5.790 -26.142 28.772 1.00 40.00 85 GLY A CA 1
ATOM 612 C C . GLY A 1 85 ? 6.678 -25.774 27.579 1.00 40.00 85 GLY A C 1
ATOM 613 O O . GLY A 1 85 ? 7.823 -26.217 27.534 1.00 40.00 85 GLY A O 1
ATOM 614 N N . GLN A 1 86 ? 6.212 -24.947 26.641 1.00 33.47 86 GLN A N 1
ATOM 615 C CA . GLN A 1 86 ? 7.081 -24.290 25.657 1.00 33.47 86 GLN A CA 1
ATOM 616 C C . GLN A 1 86 ? 7.050 -22.779 25.882 1.00 33.47 86 GLN A C 1
ATOM 618 O O . GLN A 1 86 ? 5.979 -22.192 26.022 1.00 33.47 86 GLN A O 1
ATOM 623 N N . ALA A 1 87 ? 8.227 -22.151 25.927 1.00 34.00 87 ALA A N 1
ATOM 624 C CA . ALA A 1 87 ? 8.315 -20.698 25.903 1.00 34.00 87 ALA A CA 1
ATOM 625 C C . ALA A 1 87 ? 7.751 -20.215 24.562 1.00 34.00 87 ALA A C 1
ATOM 627 O O . ALA A 1 87 ? 8.235 -20.627 23.505 1.00 34.00 87 ALA A O 1
ATOM 628 N N . ALA A 1 88 ? 6.717 -19.376 24.607 1.00 34.50 88 ALA A N 1
ATOM 629 C CA . ALA A 1 88 ? 6.203 -18.741 23.404 1.00 34.50 88 ALA A CA 1
ATOM 630 C C . ALA A 1 88 ? 7.337 -17.949 22.725 1.00 34.50 88 ALA A C 1
ATOM 632 O O . ALA A 1 88 ? 8.150 -17.340 23.432 1.00 34.50 88 ALA A O 1
ATOM 633 N N . PRO A 1 89 ? 7.398 -17.908 21.379 1.00 39.97 89 PRO A N 1
ATOM 634 C CA . PRO A 1 89 ? 8.135 -16.853 20.696 1.00 39.97 89 PRO A CA 1
ATOM 635 C C . PRO A 1 89 ? 7.669 -15.520 21.281 1.00 39.97 89 PRO A C 1
ATOM 637 O O . PRO A 1 89 ? 6.461 -15.296 21.365 1.00 39.97 89 PRO A O 1
ATOM 640 N N . ALA A 1 90 ? 8.601 -14.686 21.747 1.00 37.69 90 ALA A N 1
ATOM 641 C CA . ALA A 1 90 ? 8.248 -13.422 22.378 1.00 37.69 90 ALA A CA 1
ATOM 642 C C . ALA A 1 90 ? 7.420 -12.594 21.388 1.00 37.69 90 ALA A C 1
ATOM 644 O O . ALA A 1 90 ? 7.908 -12.245 20.312 1.00 37.69 90 ALA A O 1
ATOM 645 N N . GLU A 1 91 ? 6.156 -12.348 21.733 1.00 35.16 91 GLU A N 1
ATOM 646 C CA . GLU A 1 91 ? 5.238 -11.597 20.887 1.00 35.16 91 GLU A CA 1
ATOM 647 C C . GLU A 1 91 ? 5.834 -10.196 20.667 1.00 35.16 91 GLU A C 1
ATOM 649 O O . GLU A 1 91 ? 6.174 -9.541 21.659 1.00 35.16 91 GLU A O 1
ATOM 654 N N . PRO A 1 92 ? 6.050 -9.752 19.408 1.00 40.50 92 PRO A N 1
ATOM 655 C CA . PRO A 1 92 ? 6.709 -8.481 19.146 1.00 40.50 92 PRO A CA 1
ATOM 656 C C . PRO A 1 92 ? 5.979 -7.357 19.883 1.00 40.50 92 PRO A C 1
ATOM 658 O O . PRO A 1 92 ? 4.752 -7.251 19.760 1.00 40.50 92 PRO A O 1
ATOM 661 N N . PRO A 1 93 ? 6.689 -6.536 20.674 1.00 44.81 93 PRO A N 1
ATOM 662 C CA . PRO A 1 93 ? 6.022 -5.561 21.509 1.00 44.81 93 PRO A CA 1
ATOM 663 C C . PRO A 1 93 ? 5.253 -4.567 20.632 1.00 44.81 93 PRO A C 1
ATOM 665 O O . PRO A 1 93 ? 5.736 -4.106 19.595 1.00 44.81 93 PRO A O 1
ATOM 668 N N . HIS A 1 94 ? 4.053 -4.220 21.101 1.00 50.59 94 HIS A N 1
ATOM 669 C CA . HIS A 1 94 ? 3.191 -3.173 20.549 1.00 50.59 94 HIS A CA 1
ATOM 670 C C . HIS A 1 94 ? 2.391 -3.490 19.259 1.00 50.59 94 HIS A C 1
ATOM 672 O O . HIS A 1 94 ? 1.970 -2.564 18.575 1.00 50.59 94 HIS A O 1
ATOM 678 N N . LEU A 1 95 ? 1.982 -4.741 18.988 1.00 49.34 95 LEU A N 1
ATOM 679 C CA . LEU A 1 95 ? 0.790 -4.994 18.130 1.00 49.34 95 LEU A CA 1
ATOM 680 C C . LEU A 1 95 ? -0.541 -4.615 18.844 1.00 49.34 95 LEU A C 1
ATOM 682 O O . LEU A 1 95 ? -1.493 -5.390 18.860 1.00 49.34 95 LEU A O 1
ATOM 686 N N . MET A 1 96 ? -0.548 -3.442 19.495 1.00 52.12 96 MET A N 1
ATOM 687 C CA . MET A 1 96 ? -1.551 -2.830 20.390 1.00 52.12 96 MET A CA 1
ATOM 688 C C . MET A 1 96 ? -2.713 -3.733 20.875 1.00 52.12 96 MET A C 1
ATOM 690 O O . MET A 1 96 ? -3.846 -3.551 20.426 1.00 52.12 96 MET A O 1
ATOM 694 N N . PRO A 1 97 ? -2.480 -4.662 21.834 1.00 51.50 97 PRO A N 1
ATOM 695 C CA . PRO A 1 97 ? -3.491 -5.610 22.292 1.00 51.50 97 PRO A CA 1
ATOM 696 C C . PRO A 1 97 ? -3.742 -5.563 23.816 1.00 51.50 97 PRO A C 1
ATOM 698 O O . PRO A 1 97 ? -3.783 -6.599 24.476 1.00 51.50 97 PRO A O 1
ATOM 701 N N . THR A 1 98 ? -3.990 -4.376 24.377 1.00 41.22 98 THR A N 1
ATOM 702 C CA . THR A 1 98 ? -4.690 -4.249 25.671 1.00 41.22 98 THR A CA 1
ATOM 703 C C . THR A 1 98 ? -5.798 -3.223 25.490 1.00 41.22 98 THR A C 1
ATOM 705 O O . THR A 1 98 ? -5.506 -2.033 25.428 1.00 41.22 98 THR A O 1
ATOM 708 N N . ASN A 1 99 ? -7.034 -3.716 25.296 1.00 51.44 99 ASN A N 1
ATOM 709 C CA . ASN A 1 99 ? -8.285 -2.953 25.152 1.00 51.44 99 ASN A CA 1
ATOM 710 C C . ASN A 1 99 ? -8.093 -1.500 24.674 1.00 51.44 99 ASN A C 1
ATOM 712 O O . ASN A 1 99 ? -8.312 -0.560 25.429 1.00 51.44 99 ASN A O 1
ATOM 716 N N . THR A 1 100 ? -7.692 -1.315 23.412 1.00 50.72 100 THR A N 1
ATOM 717 C CA . THR A 1 100 ? -7.219 -0.031 22.854 1.00 50.72 100 THR A CA 1
ATOM 718 C C . THR A 1 100 ? -8.211 1.124 23.040 1.00 50.72 100 THR A C 1
ATOM 720 O O . THR A 1 100 ? -7.801 2.264 23.239 1.00 50.72 100 THR A O 1
ATOM 723 N N . TRP A 1 101 ? -9.516 0.831 23.068 1.00 50.31 101 TRP A N 1
ATOM 724 C CA . TRP A 1 101 ? -10.563 1.788 23.443 1.00 50.31 101 TRP A CA 1
ATOM 725 C C . TRP A 1 101 ? -10.453 2.282 24.899 1.00 50.31 101 TRP A C 1
ATOM 727 O O . TRP A 1 101 ? -10.591 3.474 25.158 1.00 50.31 101 TRP A O 1
ATOM 737 N N . GLN A 1 102 ? -10.165 1.390 25.849 1.00 53.94 102 GLN A N 1
ATOM 738 C CA . GLN A 1 102 ? -9.903 1.750 27.243 1.00 53.94 102 GLN A CA 1
ATOM 739 C C . GLN A 1 102 ? -8.565 2.478 27.386 1.00 53.94 102 GLN A C 1
ATOM 741 O O . GLN A 1 102 ? -8.520 3.474 28.087 1.00 53.94 102 GLN A O 1
ATOM 746 N N . ALA A 1 103 ? -7.505 2.060 26.685 1.00 53.53 103 ALA A N 1
ATOM 747 C CA . ALA A 1 103 ? -6.229 2.784 26.709 1.00 53.53 103 ALA A CA 1
ATOM 748 C C . ALA A 1 103 ? -6.392 4.243 26.226 1.00 53.53 103 ALA A C 1
ATOM 750 O O . ALA A 1 103 ? -5.873 5.170 26.843 1.00 53.53 103 ALA A O 1
ATOM 751 N N . TYR A 1 104 ? -7.190 4.457 25.176 1.00 51.78 104 TYR A N 1
ATOM 752 C CA . TYR A 1 104 ? -7.596 5.782 24.703 1.00 51.78 104 TYR A CA 1
ATOM 753 C C . TYR A 1 104 ? -8.409 6.564 25.759 1.00 51.78 104 TYR A C 1
ATOM 755 O O . TYR A 1 104 ? -8.063 7.705 26.077 1.00 51.78 104 TYR A O 1
ATOM 763 N N . LEU A 1 105 ? -9.421 5.945 26.383 1.00 54.41 105 LEU A N 1
ATOM 764 C CA . LEU A 1 105 ? -10.188 6.547 27.488 1.00 54.41 105 LEU A CA 1
ATOM 765 C C . LEU A 1 105 ? -9.323 6.903 28.712 1.00 54.41 105 LEU A C 1
ATOM 767 O O . LEU A 1 105 ? -9.499 7.974 29.291 1.00 54.41 105 LEU A O 1
ATOM 771 N N . ASP A 1 106 ? -8.386 6.034 29.092 1.00 53.84 106 ASP A N 1
ATOM 772 C CA . ASP A 1 106 ? -7.521 6.172 30.271 1.00 53.84 106 ASP A CA 1
ATOM 773 C C . ASP A 1 106 ? -6.484 7.292 30.090 1.00 53.84 106 ASP A C 1
ATOM 775 O O . ASP A 1 106 ? -6.097 7.942 31.061 1.00 53.84 106 ASP A O 1
ATOM 779 N N . THR A 1 107 ? -6.115 7.614 28.843 1.00 52.00 107 THR A N 1
ATOM 780 C CA . THR A 1 107 ? -5.372 8.847 28.497 1.00 52.00 107 THR A CA 1
ATOM 781 C C . THR A 1 107 ? -6.257 10.106 28.515 1.00 52.00 107 THR A C 1
ATOM 783 O O . THR A 1 107 ? -5.884 11.171 28.017 1.00 52.00 107 THR A O 1
ATOM 786 N N . GLY A 1 108 ? -7.459 10.006 29.089 1.00 49.22 108 GLY A N 1
ATOM 787 C CA . GLY A 1 108 ? -8.382 11.113 29.310 1.00 49.22 108 GLY A CA 1
ATOM 788 C C . GLY A 1 108 ? -8.889 11.760 28.025 1.00 49.22 108 GLY A C 1
ATOM 789 O O . GLY A 1 108 ? -9.220 12.944 28.067 1.00 49.22 108 GLY A O 1
ATOM 790 N N . LEU A 1 109 ? -8.886 11.026 26.900 1.00 48.34 109 LEU A N 1
ATOM 791 C CA . LEU A 1 109 ? -9.188 11.483 25.528 1.00 48.34 109 LEU A CA 1
ATOM 792 C C . LEU A 1 109 ? -8.276 12.602 24.976 1.00 48.34 109 LEU A C 1
ATOM 794 O O . LEU A 1 109 ? -8.423 12.979 23.819 1.00 48.34 109 LEU A O 1
ATOM 798 N N . ASN A 1 110 ? -7.367 13.146 25.793 1.00 45.22 110 ASN A N 1
ATOM 799 C CA . ASN A 1 110 ? -6.695 14.430 25.558 1.00 45.22 110 ASN A CA 1
ATOM 800 C C . ASN A 1 110 ? -5.193 14.432 25.929 1.00 45.22 110 ASN A C 1
ATOM 802 O O . ASN A 1 110 ? -4.553 15.476 25.815 1.00 45.22 110 ASN A O 1
ATOM 806 N N . GLN A 1 111 ? -4.646 13.329 26.466 1.00 43.97 111 GLN A N 1
ATOM 807 C CA . GLN A 1 111 ? -3.248 13.250 26.939 1.00 43.97 111 GLN A CA 1
ATOM 808 C C . GLN A 1 111 ? -2.353 12.315 26.114 1.00 43.97 111 GLN A C 1
ATOM 810 O O . GLN A 1 111 ? -1.137 12.322 26.307 1.00 43.97 111 GLN A O 1
ATOM 815 N N . LEU A 1 112 ? -2.915 11.573 25.155 1.00 46.59 112 LEU A N 1
ATOM 816 C CA . LEU A 1 112 ? -2.168 11.292 23.929 1.00 46.59 112 LEU A CA 1
ATOM 817 C C . LEU A 1 112 ? -2.039 12.621 23.165 1.00 46.59 112 LEU A C 1
ATOM 819 O O . LEU A 1 112 ? -2.956 13.446 23.161 1.00 46.59 112 LEU A O 1
ATOM 823 N N . SER A 1 113 ? -0.843 12.900 22.650 1.00 43.03 113 SER A N 1
ATOM 824 C CA . SER A 1 113 ? -0.510 14.207 22.087 1.00 43.03 113 SER A CA 1
ATOM 825 C C . SER A 1 113 ? -0.825 14.227 20.597 1.00 43.03 113 SER A C 1
ATOM 827 O O . SER A 1 113 ? 0.069 13.941 19.801 1.00 43.03 113 SER A O 1
ATOM 829 N N . LEU A 1 114 ? -2.076 14.592 20.289 1.00 42.31 114 LEU A N 1
ATOM 830 C CA . LEU A 1 114 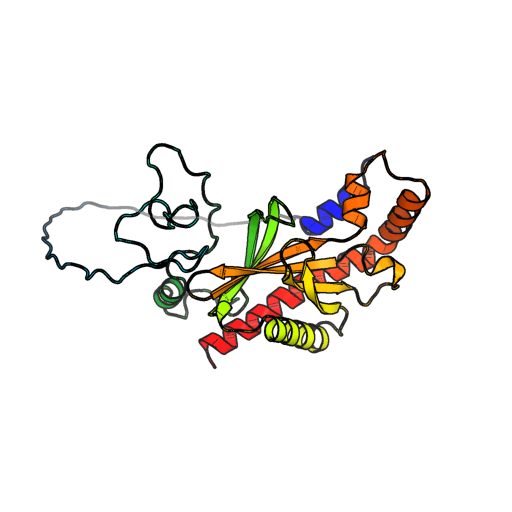? -2.820 14.452 19.027 1.00 42.31 114 LEU A CA 1
ATOM 831 C C . LEU A 1 114 ? -2.070 14.767 17.710 1.00 42.31 114 LEU A C 1
ATOM 833 O O . LEU A 1 114 ? -2.409 15.686 16.964 1.00 42.31 114 LEU A O 1
ATOM 837 N N . LEU A 1 115 ? -1.070 13.935 17.411 1.00 43.91 115 LEU A N 1
ATOM 838 C CA . LEU A 1 115 ? -0.761 13.467 16.065 1.00 43.91 115 LEU A CA 1
ATOM 839 C C . LEU A 1 115 ? -1.740 12.351 15.673 1.00 43.91 115 LEU A C 1
ATOM 841 O O . LEU A 1 115 ? -1.903 12.100 14.485 1.00 43.91 115 LEU A O 1
ATOM 845 N N . GLU A 1 116 ? -2.464 11.747 16.627 1.00 38.62 116 GLU A N 1
ATOM 846 C CA . GLU A 1 116 ? -3.782 11.162 16.342 1.00 38.62 116 GLU A CA 1
ATOM 847 C C . GLU A 1 116 ? -4.705 12.219 15.654 1.00 38.62 116 GLU A C 1
ATOM 849 O O . GLU A 1 116 ? -4.413 13.406 15.616 1.00 38.62 116 GLU A O 1
ATOM 854 N N . GLY A 1 117 ? -5.841 11.906 15.036 1.00 43.75 117 GLY A N 1
ATOM 855 C CA . GLY A 1 117 ? -6.413 10.597 14.754 1.00 43.75 117 GLY A CA 1
ATOM 856 C C . GLY A 1 117 ? -5.656 9.769 13.718 1.00 43.75 117 GLY A C 1
ATOM 857 O O . GLY A 1 117 ? -6.155 8.696 13.394 1.00 43.75 117 GLY A O 1
ATOM 858 N N . VAL A 1 118 ? -4.489 10.218 13.212 1.00 44.72 118 VAL A N 1
ATOM 859 C CA . VAL A 1 118 ? -3.567 9.394 12.397 1.00 44.72 118 VAL A CA 1
ATOM 860 C C . VAL A 1 118 ? -3.513 7.970 12.936 1.00 44.72 118 VAL A C 1
ATOM 862 O O . VAL A 1 118 ? -3.508 7.765 14.150 1.00 44.72 118 VAL A O 1
ATOM 865 N N . ALA A 1 119 ? -3.536 6.990 12.023 1.00 59.41 119 ALA A N 1
ATOM 866 C CA . ALA A 1 119 ? -3.437 5.574 12.368 1.00 59.41 119 ALA A CA 1
ATOM 867 C C . ALA A 1 119 ? -2.375 5.365 13.446 1.00 59.41 119 ALA A C 1
ATOM 869 O O . ALA A 1 119 ? -1.309 5.975 13.350 1.00 59.41 119 ALA A O 1
ATOM 870 N N . ALA A 1 120 ? -2.621 4.470 14.409 1.00 66.75 120 ALA A N 1
ATOM 871 C CA . ALA A 1 120 ? -1.537 4.004 15.265 1.00 66.75 120 ALA A CA 1
ATOM 872 C C . ALA A 1 120 ? -0.514 3.321 14.346 1.00 66.75 120 ALA A C 1
ATOM 874 O O . ALA A 1 120 ? -0.730 2.202 13.870 1.00 66.75 120 ALA A O 1
ATOM 875 N N . PHE A 1 121 ? 0.511 4.092 13.990 1.00 75.62 121 PHE A N 1
ATOM 876 C CA . PHE A 1 121 ? 1.508 3.771 12.991 1.00 75.62 121 PHE A CA 1
ATOM 877 C C . PHE A 1 121 ? 2.724 3.223 13.706 1.00 75.62 121 PHE A C 1
ATOM 879 O O . PHE A 1 121 ? 3.258 3.851 14.621 1.00 75.62 121 PHE A O 1
ATOM 886 N N . GLN A 1 122 ? 3.191 2.068 13.253 1.00 75.12 122 GLN A N 1
ATOM 887 C CA . GLN A 1 122 ? 4.404 1.480 13.788 1.00 75.12 122 GLN A CA 1
ATOM 888 C C . GLN A 1 122 ? 5.075 0.593 12.748 1.00 75.12 122 GLN A C 1
ATOM 890 O O . GLN A 1 122 ? 4.398 -0.156 12.035 1.00 75.12 122 GLN A O 1
ATOM 895 N N . ARG A 1 123 ? 6.411 0.622 12.712 1.00 79.56 123 ARG A N 1
ATOM 896 C CA . ARG A 1 123 ? 7.199 -0.399 12.019 1.00 79.56 123 ARG A CA 1
ATOM 897 C C . ARG A 1 123 ? 7.294 -1.640 12.908 1.00 79.56 123 ARG A C 1
ATOM 899 O O . ARG A 1 123 ? 7.716 -1.546 14.060 1.00 79.56 123 ARG A O 1
ATOM 906 N N . VAL A 1 124 ? 6.848 -2.781 12.396 1.00 78.69 124 VAL A N 1
ATOM 907 C CA . VAL A 1 124 ? 6.711 -4.038 13.149 1.00 78.69 124 VAL A CA 1
ATOM 908 C C . VAL A 1 124 ? 7.178 -5.217 12.310 1.00 78.69 124 VAL A C 1
ATOM 910 O O . VAL A 1 124 ? 6.947 -5.253 11.104 1.00 78.69 124 VAL A O 1
ATOM 913 N N . THR A 1 125 ? 7.790 -6.219 12.940 1.00 86.81 125 THR A N 1
ATOM 914 C CA . THR A 1 125 ? 8.017 -7.517 12.294 1.00 86.81 125 THR A CA 1
ATOM 915 C C . THR A 1 125 ? 6.682 -8.254 12.184 1.00 86.81 125 THR A C 1
ATOM 917 O O . THR A 1 125 ? 6.130 -8.682 13.199 1.00 86.81 125 THR A O 1
ATOM 920 N N . HIS A 1 126 ? 6.152 -8.416 10.970 1.00 87.62 126 HIS A N 1
ATOM 921 C CA . HIS A 1 126 ? 4.925 -9.178 10.730 1.00 87.62 126 HIS A CA 1
ATOM 922 C C . HIS A 1 126 ? 5.204 -10.412 9.867 1.00 87.62 126 HIS A C 1
ATOM 924 O O . HIS A 1 126 ? 5.833 -10.326 8.813 1.00 87.62 126 HIS A O 1
ATOM 930 N N . ALA A 1 127 ? 4.711 -11.561 10.332 1.00 91.44 127 ALA A N 1
ATOM 931 C CA . ALA A 1 127 ? 4.773 -12.839 9.635 1.00 91.44 127 ALA A CA 1
ATOM 932 C C . ALA A 1 127 ? 3.438 -13.121 8.935 1.00 91.44 127 ALA A C 1
ATOM 934 O O . ALA A 1 127 ? 2.393 -13.207 9.586 1.00 91.44 127 ALA A O 1
ATOM 935 N N . ASP A 1 128 ? 3.485 -13.284 7.617 1.00 94.06 128 ASP A N 1
ATOM 936 C CA . ASP A 1 128 ? 2.331 -13.504 6.753 1.00 94.06 128 ASP A CA 1
ATOM 937 C C . ASP A 1 128 ? 2.505 -14.768 5.879 1.00 94.06 128 ASP A C 1
ATOM 939 O O . ASP A 1 128 ? 3.613 -15.022 5.404 1.00 94.06 128 ASP A O 1
ATOM 943 N N . PRO A 1 129 ? 1.447 -15.569 5.627 1.00 92.50 129 PRO A N 1
ATOM 944 C CA . PRO A 1 129 ? 1.562 -16.798 4.832 1.00 92.50 129 PRO A CA 1
ATOM 945 C C . PRO A 1 129 ? 1.947 -16.605 3.357 1.00 92.50 129 PRO A C 1
ATOM 947 O O . PRO A 1 129 ? 2.439 -17.556 2.753 1.00 92.50 129 PRO A O 1
ATOM 950 N N . VAL A 1 130 ? 1.704 -15.424 2.777 1.00 92.62 130 VAL A N 1
ATOM 951 C CA . VAL A 1 130 ? 1.992 -15.114 1.363 1.00 92.62 130 VAL A CA 1
ATOM 952 C C . VAL A 1 130 ? 3.225 -14.222 1.239 1.00 92.62 130 VAL A C 1
ATOM 954 O O . VAL A 1 130 ? 4.089 -14.488 0.409 1.00 92.62 130 VAL A O 1
ATOM 957 N N . PHE A 1 131 ? 3.341 -13.194 2.086 1.00 91.19 131 PHE A N 1
ATOM 958 C CA . PHE A 1 131 ? 4.452 -12.231 2.022 1.00 91.19 131 PHE A CA 1
ATOM 959 C C . PHE A 1 131 ? 5.662 -12.597 2.900 1.00 91.19 131 PHE A C 1
ATOM 961 O O . PHE A 1 131 ? 6.690 -11.926 2.841 1.00 91.19 131 PHE A O 1
ATOM 968 N N . GLY A 1 132 ? 5.572 -13.661 3.703 1.00 90.56 132 GLY A N 1
ATOM 969 C CA . GLY A 1 132 ? 6.640 -14.085 4.607 1.00 90.56 132 GLY A CA 1
ATOM 970 C C . GLY A 1 132 ? 6.783 -13.188 5.842 1.00 90.56 132 GLY A C 1
ATOM 971 O O . GLY A 1 132 ? 5.849 -12.495 6.248 1.00 90.56 132 GLY A O 1
ATOM 972 N N . THR A 1 133 ? 7.958 -13.233 6.472 1.00 90.69 133 THR A N 1
ATOM 973 C CA . THR A 1 133 ? 8.265 -12.461 7.686 1.00 90.69 133 THR A CA 1
ATOM 974 C C . THR A 1 133 ? 9.189 -11.300 7.357 1.00 90.69 133 THR A C 1
ATOM 976 O O . THR A 1 133 ? 10.369 -11.517 7.087 1.00 90.69 133 THR A O 1
ATOM 979 N N . GLU A 1 134 ? 8.670 -10.076 7.427 1.00 86.06 134 GLU A N 1
ATOM 980 C CA . GLU A 1 134 ? 9.426 -8.845 7.162 1.00 86.06 134 GLU A CA 1
ATOM 981 C C . GLU A 1 134 ? 9.124 -7.769 8.215 1.00 86.06 134 GLU A C 1
ATOM 983 O O . GLU A 1 134 ? 8.104 -7.831 8.907 1.00 86.06 134 GLU A O 1
ATOM 988 N N . GLU A 1 135 ? 9.992 -6.759 8.332 1.00 88.25 135 GLU A N 1
ATOM 989 C CA . GLU A 1 135 ? 9.596 -5.494 8.956 1.00 88.25 135 GLU A CA 1
ATOM 990 C C . GLU A 1 135 ? 8.734 -4.687 7.985 1.00 88.25 135 GLU A C 1
ATOM 992 O O . GLU A 1 135 ? 9.132 -4.427 6.850 1.00 88.25 135 GLU A O 1
ATOM 997 N N . VAL A 1 136 ? 7.554 -4.282 8.446 1.00 89.00 136 VAL A N 1
ATOM 998 C CA . VAL A 1 136 ? 6.545 -3.578 7.651 1.00 89.00 136 VAL A CA 1
ATOM 999 C C . VAL A 1 136 ? 5.968 -2.401 8.422 1.00 89.00 136 VAL A C 1
ATOM 1001 O O . VAL A 1 136 ? 5.924 -2.402 9.653 1.00 89.00 136 VAL A O 1
ATOM 1004 N N . ASN A 1 137 ? 5.463 -1.410 7.691 1.00 86.81 137 ASN A N 1
ATOM 1005 C CA . ASN A 1 137 ? 4.625 -0.372 8.277 1.00 86.81 137 ASN A CA 1
ATOM 1006 C C . ASN A 1 137 ? 3.239 -0.958 8.568 1.00 86.81 137 ASN A C 1
ATOM 1008 O O . ASN A 1 137 ? 2.584 -1.483 7.666 1.00 86.81 137 ASN A O 1
ATOM 1012 N N . SER A 1 138 ? 2.785 -0.848 9.811 1.00 86.12 138 SER A N 1
ATOM 1013 C CA . SER A 1 138 ? 1.422 -1.180 10.224 1.00 86.12 138 SER A CA 1
ATOM 1014 C C . SER A 1 138 ? 0.606 0.084 10.497 1.00 86.12 138 SER A C 1
ATOM 1016 O O . SER A 1 138 ? 1.152 1.095 10.939 1.00 86.12 138 SER A O 1
ATOM 1018 N N . TYR A 1 139 ? -0.695 0.013 10.219 1.00 87.69 139 TYR A N 1
ATOM 1019 C CA . TYR A 1 139 ? -1.664 1.093 10.401 1.00 87.69 139 TYR A CA 1
ATOM 1020 C C . TYR A 1 139 ? -2.915 0.521 11.085 1.00 87.69 139 TYR A C 1
ATOM 1022 O O . TYR A 1 139 ? -3.575 -0.360 10.526 1.00 87.69 139 TYR A O 1
ATOM 1030 N N . PHE A 1 140 ? -3.252 0.983 12.293 1.00 86.00 140 PHE A N 1
ATOM 1031 C CA . PHE A 1 140 ? -4.494 0.579 12.969 1.00 86.00 140 PHE A CA 1
ATOM 1032 C C . PHE A 1 140 ? -5.705 1.400 12.503 1.00 86.00 140 PHE A C 1
ATOM 1034 O O . PHE A 1 140 ? -5.668 2.634 12.517 1.00 86.00 140 PHE A O 1
ATOM 1041 N N . LEU A 1 141 ? -6.795 0.705 12.175 1.00 86.94 141 LEU A N 1
ATOM 1042 C CA . LEU A 1 141 ? -8.124 1.257 11.928 1.00 86.94 141 LEU A CA 1
ATOM 1043 C C . LEU A 1 141 ? -9.083 0.775 13.027 1.00 86.94 141 LEU A C 1
ATOM 1045 O O . LEU A 1 141 ? -9.431 -0.413 13.091 1.00 86.94 141 LEU A O 1
ATOM 1049 N N . LEU A 1 142 ? -9.541 1.708 13.863 1.00 80.56 142 LEU A N 1
ATOM 1050 C CA . LEU A 1 142 ? -10.607 1.490 14.842 1.00 80.56 142 LEU A CA 1
ATOM 1051 C C . LEU A 1 142 ? -11.838 0.909 14.126 1.00 80.56 142 LEU A C 1
ATOM 1053 O O . LEU A 1 142 ? -12.137 1.322 13.009 1.00 80.56 142 LEU A O 1
ATOM 1057 N N . ARG A 1 143 ? -12.494 -0.103 14.712 1.00 80.62 143 ARG A N 1
ATOM 1058 C CA . ARG A 1 143 ? -13.647 -0.852 14.148 1.00 80.62 143 ARG A CA 1
ATOM 1059 C C . ARG A 1 143 ? -13.501 -1.220 12.656 1.00 80.62 143 ARG A C 1
ATOM 1061 O O . ARG A 1 143 ? -14.493 -1.347 11.938 1.00 80.62 143 ARG A O 1
ATOM 1068 N N . GLY A 1 144 ? -12.264 -1.391 12.175 1.00 77.88 144 GLY A N 1
ATOM 1069 C CA . GLY A 1 144 ? -11.935 -1.663 10.773 1.00 77.88 144 GLY A CA 1
ATOM 1070 C C . GLY A 1 144 ? -12.408 -3.023 10.251 1.00 77.88 144 GLY A C 1
ATOM 1071 O O . GLY A 1 144 ? -12.340 -3.265 9.052 1.00 77.88 144 GLY A O 1
ATOM 1072 N N . ASP A 1 145 ? -12.919 -3.890 11.126 1.00 79.94 145 ASP A N 1
ATOM 1073 C CA . ASP A 1 145 ? -13.695 -5.090 10.795 1.00 79.94 145 ASP A CA 1
ATOM 1074 C C . ASP A 1 145 ? -15.089 -4.758 10.221 1.00 79.94 145 ASP A C 1
ATOM 1076 O O . ASP A 1 145 ? -15.668 -5.566 9.495 1.00 79.94 145 ASP A O 1
ATOM 1080 N N . ARG A 1 146 ? -15.619 -3.567 10.534 1.00 83.44 146 ARG A N 1
ATOM 1081 C CA . ARG A 1 146 ? -16.929 -3.057 10.088 1.00 83.44 146 ARG A CA 1
ATOM 1082 C C . ARG A 1 146 ? -16.834 -2.114 8.890 1.00 83.44 146 ARG A C 1
ATOM 1084 O O . ARG A 1 146 ? -17.851 -1.834 8.263 1.00 83.44 146 ARG A O 1
ATOM 1091 N N . VAL A 1 147 ? -15.634 -1.620 8.591 1.00 90.06 147 VAL A N 1
ATOM 1092 C CA . VAL A 1 147 ? -15.354 -0.751 7.443 1.00 90.06 147 VAL A CA 1
ATOM 1093 C C . VAL A 1 147 ? -14.925 -1.619 6.265 1.00 90.06 147 VAL A C 1
ATOM 1095 O O . VAL A 1 147 ? -14.007 -2.428 6.380 1.00 90.06 147 VAL A O 1
ATOM 1098 N N . ALA A 1 148 ? -15.577 -1.460 5.116 1.00 92.94 148 ALA A N 1
ATOM 1099 C CA . ALA A 1 148 ? -15.240 -2.240 3.931 1.00 92.94 148 ALA A CA 1
ATOM 1100 C C . ALA A 1 148 ? -13.849 -1.856 3.391 1.00 92.94 148 ALA A C 1
ATOM 1102 O O . ALA A 1 148 ? -13.522 -0.675 3.277 1.00 92.94 148 ALA A O 1
ATOM 1103 N N . ILE A 1 149 ? -13.042 -2.825 2.951 1.00 94.44 149 ILE A N 1
ATOM 1104 C CA . ILE A 1 149 ? -11.726 -2.547 2.339 1.00 94.44 149 ILE A CA 1
ATOM 1105 C C . ILE A 1 149 ? -11.842 -1.682 1.062 1.00 94.44 149 ILE A C 1
ATOM 1107 O O . ILE A 1 149 ? -10.929 -0.936 0.712 1.00 94.44 149 ILE A O 1
ATOM 1111 N N . GLN A 1 150 ? -13.005 -1.708 0.402 1.00 96.19 150 GLN A N 1
ATOM 1112 C CA . GLN A 1 150 ? -13.378 -0.830 -0.713 1.00 96.19 150 GLN A CA 1
ATOM 1113 C C . GLN A 1 150 ? -13.548 0.639 -0.295 1.00 96.19 150 GLN A C 1
ATOM 1115 O O . GLN A 1 150 ? -13.321 1.526 -1.115 1.00 96.19 150 GLN A O 1
ATOM 1120 N N . GLU A 1 151 ? -13.936 0.893 0.956 1.00 95.69 151 GLU A N 1
ATOM 1121 C CA . GLU A 1 151 ? -14.052 2.224 1.556 1.00 95.69 151 GLU A CA 1
ATOM 1122 C C . GLU A 1 151 ? -12.684 2.749 1.995 1.00 95.69 151 GLU A C 1
ATOM 1124 O O . GLU A 1 151 ? -12.331 3.865 1.631 1.00 95.69 151 GLU A O 1
ATOM 1129 N N . VAL A 1 152 ? -11.849 1.905 2.615 1.00 96.38 152 VAL A N 1
ATOM 1130 C CA . VAL A 1 152 ? -10.428 2.225 2.866 1.00 96.38 152 VAL A CA 1
ATOM 1131 C C . VAL A 1 152 ? -9.720 2.592 1.555 1.00 96.38 152 VAL A C 1
ATOM 1133 O O . VAL A 1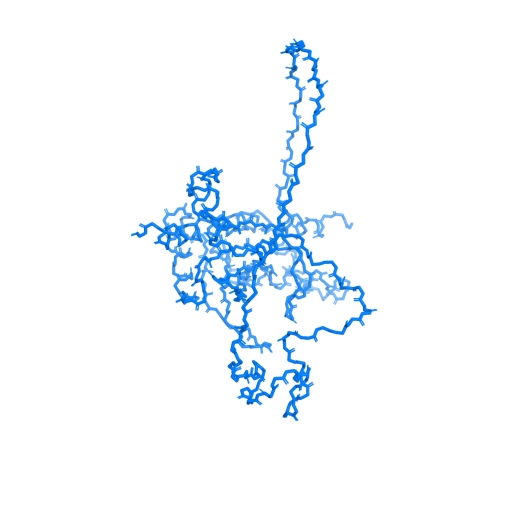 152 ? -9.068 3.629 1.458 1.00 96.38 152 VAL A O 1
ATOM 1136 N N . ALA A 1 153 ? -9.918 1.801 0.495 1.00 97.88 153 ALA A N 1
ATOM 1137 C CA . ALA A 1 153 ? -9.385 2.103 -0.834 1.00 97.88 153 ALA A CA 1
ATOM 1138 C C . ALA A 1 153 ? -9.997 3.361 -1.480 1.00 97.88 153 ALA A C 1
ATOM 1140 O O . ALA A 1 153 ? -9.373 3.937 -2.369 1.00 97.88 153 ALA A O 1
ATOM 1141 N N . ARG A 1 154 ? -11.202 3.784 -1.071 1.00 97.62 154 ARG A N 1
ATOM 1142 C CA . ARG A 1 154 ? -11.831 5.033 -1.526 1.00 97.62 154 ARG A CA 1
ATOM 1143 C C . ARG A 1 154 ? -11.133 6.230 -0.892 1.00 97.62 154 ARG A C 1
ATOM 1145 O O . ARG A 1 154 ? -10.612 7.057 -1.630 1.00 97.62 154 ARG A O 1
ATOM 1152 N N . THR A 1 155 ? -11.003 6.244 0.433 1.00 96.12 155 THR A N 1
ATOM 1153 C CA . THR A 1 155 ? -10.347 7.339 1.161 1.00 96.12 155 THR A CA 1
ATOM 1154 C C . THR A 1 155 ? -8.855 7.442 0.855 1.00 96.12 155 THR A C 1
ATOM 1156 O O . THR A 1 155 ? -8.327 8.546 0.773 1.00 96.12 155 THR A O 1
ATOM 1159 N N . LEU A 1 156 ? -8.180 6.328 0.556 1.00 96.81 156 LEU A N 1
ATOM 1160 C CA . LEU A 1 156 ? -6.817 6.359 0.010 1.00 96.81 156 LEU A CA 1
ATOM 1161 C C . LEU A 1 156 ? -6.729 7.100 -1.341 1.00 96.81 156 LEU A C 1
ATOM 1163 O O . LEU A 1 156 ? -5.775 7.846 -1.549 1.00 96.81 156 LEU A O 1
ATOM 1167 N N . ARG A 1 157 ? -7.708 6.935 -2.246 1.00 97.75 157 ARG A N 1
ATOM 1168 C CA . ARG A 1 157 ? -7.768 7.690 -3.516 1.00 97.75 157 ARG A CA 1
ATOM 1169 C C . ARG A 1 157 ? -8.148 9.152 -3.299 1.00 97.75 157 ARG A C 1
ATOM 1171 O O . ARG A 1 157 ? -7.477 10.020 -3.833 1.00 97.75 157 ARG A O 1
ATOM 1178 N N . GLU A 1 158 ? -9.156 9.421 -2.471 1.00 96.19 158 GLU A N 1
ATOM 1179 C CA . GLU A 1 158 ? -9.585 10.786 -2.122 1.00 96.19 158 GLU A CA 1
ATOM 1180 C C . GLU A 1 158 ? -8.408 11.603 -1.548 1.00 96.19 158 GLU A C 1
ATOM 1182 O O . GLU A 1 158 ? -8.192 12.747 -1.940 1.00 96.19 158 GLU A O 1
ATOM 1187 N N . VAL A 1 159 ? -7.574 10.989 -0.698 1.00 92.75 159 VAL A N 1
ATOM 1188 C CA . VAL A 1 159 ? -6.344 11.603 -0.168 1.00 92.75 159 VAL A CA 1
ATOM 1189 C C . VAL A 1 159 ? -5.244 11.739 -1.230 1.00 92.75 159 VAL A C 1
ATOM 1191 O O . VAL A 1 159 ? -4.593 12.783 -1.279 1.00 92.75 159 VAL A O 1
ATOM 1194 N N . SER A 1 160 ? -5.040 10.722 -2.080 1.00 94.38 160 SER A N 1
ATOM 1195 C CA . SER A 1 160 ? -4.100 10.754 -3.220 1.00 94.38 160 SER A CA 1
ATOM 1196 C C . SER A 1 160 ? -4.384 11.942 -4.147 1.00 94.38 160 SER A C 1
ATOM 1198 O O . SER A 1 160 ? -3.489 12.739 -4.437 1.00 94.38 160 SER A O 1
ATOM 1200 N N . GLU A 1 161 ? -5.645 12.109 -4.545 1.00 94.31 161 GLU A N 1
ATOM 1201 C CA . GLU A 1 161 ? -6.124 13.204 -5.389 1.00 94.31 161 GLU A CA 1
ATOM 1202 C C . GLU A 1 161 ? -5.980 14.562 -4.682 1.00 94.31 161 GLU A C 1
ATOM 1204 O O . GLU A 1 161 ? -5.323 15.463 -5.207 1.00 94.31 161 GLU A O 1
ATOM 1209 N N . GLN A 1 162 ? -6.527 14.698 -3.466 1.00 90.81 162 GLN A N 1
ATOM 1210 C CA . GLN A 1 162 ? -6.622 15.984 -2.765 1.00 90.81 162 GLN A CA 1
ATOM 1211 C C . GLN A 1 162 ? -5.269 16.557 -2.313 1.00 90.81 162 GLN A C 1
ATOM 1213 O O . GLN A 1 162 ? -5.091 17.776 -2.333 1.00 90.81 162 GLN A O 1
ATOM 1218 N N . PHE A 1 163 ? -4.336 15.711 -1.863 1.00 80.31 163 PHE A N 1
ATOM 1219 C CA . PHE A 1 163 ? -3.103 16.163 -1.200 1.00 80.31 163 PHE A CA 1
ATOM 1220 C C . PHE A 1 163 ? -1.814 15.795 -1.948 1.00 80.31 163 PHE A C 1
ATOM 1222 O O . PHE A 1 163 ? -0.775 16.399 -1.682 1.00 80.31 163 PHE A O 1
ATOM 1229 N N . PHE A 1 164 ? -1.862 14.840 -2.885 1.00 82.50 164 PHE A N 1
ATOM 1230 C CA . PHE A 1 164 ? -0.669 14.288 -3.545 1.00 82.50 164 PHE A CA 1
ATOM 1231 C C . PHE A 1 164 ? -0.755 14.281 -5.084 1.00 82.50 164 PHE A C 1
ATOM 1233 O O . PHE A 1 164 ? 0.094 13.679 -5.738 1.00 82.50 164 PHE A O 1
ATOM 1240 N N . ASN A 1 165 ? -1.712 15.013 -5.673 1.00 87.00 165 ASN A N 1
ATOM 1241 C CA . ASN A 1 165 ? -1.889 15.197 -7.126 1.00 87.00 165 ASN A CA 1
ATOM 1242 C C . ASN A 1 165 ? -2.092 13.884 -7.916 1.00 87.00 165 ASN A C 1
ATOM 1244 O O . ASN A 1 165 ? -1.613 13.752 -9.041 1.00 87.00 165 ASN A O 1
ATOM 1248 N N . ASP A 1 166 ? -2.761 12.909 -7.299 1.00 84.75 166 ASP A N 1
ATOM 1249 C CA . ASP A 1 166 ? -3.051 11.563 -7.814 1.00 84.75 166 ASP A CA 1
ATOM 1250 C C . ASP A 1 166 ? -1.863 10.788 -8.424 1.00 84.75 166 ASP A C 1
ATOM 1252 O O . ASP A 1 166 ? -1.973 10.075 -9.420 1.00 84.75 166 ASP A O 1
ATOM 1256 N N . GLN A 1 167 ? -0.694 10.879 -7.786 1.00 89.81 167 GLN A N 1
ATOM 1257 C CA . GLN A 1 167 ? 0.513 10.142 -8.189 1.00 89.81 167 GLN A CA 1
ATOM 1258 C C . GLN A 1 167 ? 0.425 8.609 -7.998 1.00 89.81 167 GLN A C 1
ATOM 1260 O O . GLN A 1 167 ? 1.413 7.909 -8.246 1.00 89.81 167 GLN A O 1
ATOM 1265 N N . LEU A 1 168 ? -0.712 8.065 -7.543 1.00 95.31 168 LEU A N 1
ATOM 1266 C CA . LEU A 1 168 ? -0.863 6.668 -7.129 1.00 95.31 168 LEU A CA 1
ATOM 1267 C C . LEU A 1 168 ? -2.073 5.979 -7.773 1.00 95.31 168 LEU A C 1
ATOM 1269 O O . LEU A 1 168 ? -3.217 6.383 -7.595 1.00 95.31 168 LEU A O 1
ATOM 1273 N N . HIS A 1 169 ? -1.854 4.827 -8.401 1.00 95.38 169 HIS A N 1
ATOM 1274 C CA . HIS A 1 169 ? -2.941 3.942 -8.819 1.00 95.38 169 HIS A CA 1
ATOM 1275 C C . HIS A 1 169 ? -3.302 2.976 -7.682 1.00 95.38 169 HIS A C 1
ATOM 1277 O O . HIS A 1 169 ? -2.574 2.020 -7.399 1.00 95.38 169 HIS A O 1
ATOM 1283 N N . ILE A 1 170 ? -4.433 3.237 -7.018 1.00 97.56 170 ILE A N 1
ATOM 1284 C CA . ILE A 1 170 ? -4.869 2.538 -5.797 1.00 97.56 170 ILE A CA 1
ATOM 1285 C C . ILE A 1 170 ? -6.112 1.688 -6.073 1.00 97.56 170 ILE A C 1
ATOM 1287 O O . ILE A 1 170 ? -7.215 2.212 -6.257 1.00 97.56 170 ILE A O 1
ATOM 1291 N N . ASN A 1 171 ? -5.952 0.364 -6.054 1.00 97.06 171 ASN A N 1
ATOM 1292 C CA . ASN A 1 171 ? -6.992 -0.599 -6.428 1.00 97.06 171 ASN A CA 1
ATOM 1293 C C . ASN A 1 171 ? -7.172 -1.700 -5.375 1.00 97.06 171 ASN A C 1
ATOM 1295 O O . ASN A 1 171 ? -6.197 -2.207 -4.824 1.00 97.06 171 ASN A O 1
ATOM 1299 N N . VAL A 1 172 ? -8.419 -2.129 -5.144 1.00 98.00 172 VAL A N 1
ATOM 1300 C CA . VAL A 1 172 ? -8.680 -3.373 -4.400 1.00 98.00 172 VAL A CA 1
ATOM 1301 C C . VAL A 1 172 ? -8.434 -4.547 -5.339 1.00 98.00 172 VAL A C 1
ATOM 1303 O O . VAL A 1 172 ? -9.064 -4.647 -6.390 1.00 98.00 172 VAL A O 1
ATOM 1306 N N . GLY A 1 173 ? -7.516 -5.425 -4.956 1.00 95.38 173 GLY A N 1
ATOM 1307 C CA . GLY A 1 173 ? -7.232 -6.680 -5.637 1.00 95.38 173 GLY A CA 1
ATOM 1308 C C . GLY A 1 173 ? -7.499 -7.882 -4.738 1.00 95.38 173 GLY A C 1
ATOM 1309 O O . GLY A 1 173 ? -7.856 -7.749 -3.568 1.00 95.38 173 GLY A O 1
ATOM 1310 N N . THR A 1 174 ? -7.260 -9.062 -5.297 1.00 95.69 174 THR A N 1
ATOM 1311 C CA . THR A 1 174 ? -7.321 -10.349 -4.599 1.00 95.69 174 THR A CA 1
ATOM 1312 C C . THR A 1 174 ? -5.973 -11.058 -4.756 1.00 95.69 174 THR A C 1
ATOM 1314 O O . THR A 1 174 ? -5.309 -10.901 -5.791 1.00 95.69 174 THR A O 1
ATOM 1317 N N . LEU A 1 175 ? -5.546 -11.797 -3.731 1.00 93.12 175 LEU A N 1
ATOM 1318 C CA . LEU A 1 175 ? -4.387 -12.697 -3.803 1.00 93.12 175 LEU A CA 1
ATOM 1319 C C . LEU A 1 175 ? -4.790 -14.050 -4.405 1.00 93.12 175 LEU A C 1
ATOM 1321 O O . LEU A 1 175 ? -5.910 -14.512 -4.188 1.00 93.12 175 LEU A O 1
ATOM 1325 N N . ALA A 1 176 ? -3.904 -14.687 -5.169 1.00 91.88 176 ALA A N 1
ATOM 1326 C CA . ALA A 1 176 ? -4.203 -15.968 -5.820 1.00 91.88 176 ALA A CA 1
ATOM 1327 C C . ALA A 1 176 ? -4.054 -17.163 -4.858 1.00 91.88 176 ALA A C 1
ATOM 1329 O O . ALA A 1 176 ? -4.601 -18.238 -5.096 1.00 91.88 176 ALA A O 1
ATOM 1330 N N . GLU A 1 177 ? -3.312 -16.956 -3.773 1.00 92.69 177 GLU A N 1
ATOM 1331 C CA . GLU A 1 177 ? -2.833 -17.970 -2.840 1.00 92.69 177 GLU A CA 1
ATOM 1332 C C . GLU A 1 177 ? -3.882 -18.318 -1.772 1.00 92.69 177 GLU A C 1
ATOM 1334 O O . GLU A 1 177 ? -4.038 -19.483 -1.406 1.00 92.69 177 GLU A O 1
ATOM 1339 N N . ASP A 1 178 ? -4.612 -17.311 -1.282 1.00 93.94 178 ASP A N 1
ATOM 1340 C CA . ASP A 1 178 ? -5.590 -17.431 -0.189 1.00 93.94 178 ASP A CA 1
ATOM 1341 C C . ASP A 1 178 ? -6.928 -16.707 -0.447 1.00 93.94 178 ASP A C 1
ATOM 1343 O O . ASP A 1 178 ? -7.819 -16.735 0.403 1.00 93.94 178 ASP A O 1
ATOM 1347 N N . TYR A 1 179 ? -7.095 -16.094 -1.625 1.00 93.69 179 TYR A N 1
ATOM 1348 C CA . TYR A 1 179 ? -8.290 -15.354 -2.052 1.00 93.69 179 TYR A CA 1
ATOM 1349 C C . TYR A 1 179 ? -8.695 -14.160 -1.169 1.00 93.69 179 TYR A C 1
ATOM 1351 O O . TYR A 1 179 ? -9.798 -13.627 -1.345 1.00 93.69 179 TYR A O 1
ATOM 1359 N N . ARG A 1 180 ? -7.840 -13.678 -0.254 1.00 94.62 180 ARG A N 1
ATOM 1360 C CA . ARG A 1 180 ? -8.168 -12.475 0.530 1.00 94.62 180 ARG A CA 1
ATOM 1361 C C . ARG A 1 180 ? -8.074 -11.211 -0.322 1.00 94.62 180 ARG A C 1
ATOM 1363 O O . ARG A 1 180 ? -7.282 -11.122 -1.264 1.00 94.62 180 ARG A O 1
ATOM 1370 N N . GLN A 1 181 ? -8.880 -10.215 0.038 1.00 96.81 181 GLN A N 1
ATOM 1371 C CA . GLN A 1 181 ? -8.800 -8.887 -0.560 1.00 96.81 181 GLN A CA 1
ATOM 1372 C C . GLN A 1 181 ? -7.629 -8.099 0.035 1.00 96.81 181 GLN A C 1
ATOM 1374 O O . GLN A 1 181 ? -7.343 -8.186 1.230 1.00 96.81 181 GLN A O 1
ATOM 1379 N N . VAL A 1 182 ? -6.966 -7.321 -0.815 1.00 97.56 182 VAL A N 1
ATOM 1380 C CA . VAL A 1 182 ? -5.838 -6.442 -0.480 1.00 97.56 182 VAL A CA 1
ATOM 1381 C C . VAL A 1 182 ? -5.972 -5.127 -1.241 1.00 97.56 182 VAL A C 1
ATOM 1383 O O . VAL A 1 182 ? -6.617 -5.086 -2.290 1.00 97.56 182 VAL A O 1
ATOM 1386 N N . ILE A 1 183 ? -5.333 -4.058 -0.769 1.00 98.38 183 ILE A N 1
ATOM 1387 C CA . ILE A 1 183 ? -5.239 -2.805 -1.536 1.00 98.38 183 ILE A CA 1
ATOM 1388 C C . ILE A 1 183 ? -3.843 -2.730 -2.147 1.00 98.38 183 ILE A C 1
ATOM 1390 O O . ILE A 1 183 ? -2.857 -2.649 -1.416 1.00 98.38 183 ILE A O 1
ATOM 1394 N N . ARG A 1 184 ? -3.752 -2.766 -3.479 1.00 97.56 184 ARG A N 1
ATOM 1395 C CA . ARG A 1 184 ? -2.502 -2.536 -4.214 1.00 97.56 184 ARG A CA 1
ATOM 1396 C C . ARG A 1 184 ? -2.377 -1.047 -4.521 1.00 97.56 184 ARG A C 1
ATOM 1398 O O . ARG A 1 184 ? -3.310 -0.448 -5.057 1.00 97.56 184 ARG A O 1
ATOM 1405 N N . ILE A 1 185 ? -1.228 -0.477 -4.179 1.00 97.31 185 ILE A N 1
ATOM 1406 C CA . ILE A 1 185 ? -0.852 0.920 -4.401 1.00 97.31 185 ILE A CA 1
ATOM 1407 C C . ILE A 1 185 ? 0.355 0.905 -5.341 1.00 97.31 185 ILE A C 1
ATOM 1409 O O . ILE A 1 185 ? 1.419 0.408 -4.965 1.00 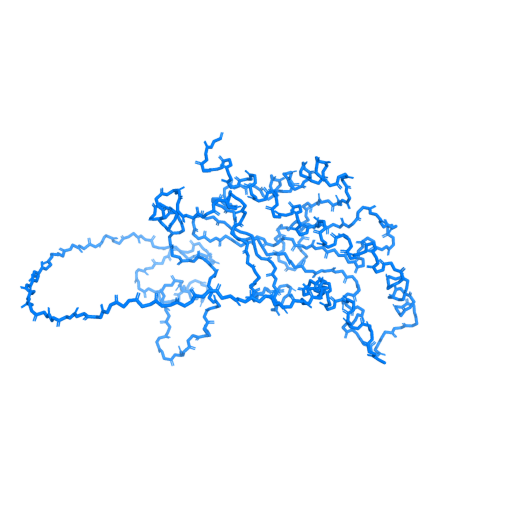97.31 185 ILE A O 1
ATOM 1413 N N . LYS A 1 186 ? 0.188 1.415 -6.562 1.00 95.50 186 LYS A N 1
ATOM 1414 C CA . LYS A 1 186 ? 1.240 1.494 -7.591 1.00 95.50 186 LYS A CA 1
ATOM 1415 C C . LYS A 1 186 ? 1.541 2.951 -7.950 1.00 95.50 186 LYS A C 1
ATOM 1417 O O . LYS A 1 186 ? 0.713 3.820 -7.694 1.00 95.50 186 LYS A O 1
ATOM 1422 N N . SER A 1 187 ? 2.691 3.224 -8.563 1.00 93.62 187 SER A N 1
ATOM 1423 C CA . SER A 1 187 ? 3.005 4.563 -9.084 1.00 93.62 187 SER A CA 1
ATOM 1424 C C . SER A 1 187 ? 2.198 4.861 -10.350 1.00 93.62 187 SER A C 1
ATOM 1426 O O . SER A 1 187 ? 2.140 4.017 -11.242 1.00 93.62 187 SER A O 1
ATOM 1428 N N . ALA A 1 188 ? 1.621 6.060 -10.454 1.00 92.44 188 ALA A N 1
ATOM 1429 C CA . ALA A 1 188 ? 1.050 6.583 -11.702 1.00 92.44 188 ALA A CA 1
ATOM 1430 C C . ALA A 1 188 ? 2.123 7.207 -12.623 1.00 92.44 188 ALA A C 1
ATOM 1432 O O . ALA A 1 188 ? 1.897 7.414 -13.812 1.00 92.44 188 ALA A O 1
ATOM 1433 N N . ASN A 1 189 ? 3.320 7.484 -12.089 1.00 90.56 189 ASN A N 1
ATOM 1434 C CA . ASN A 1 189 ? 4.397 8.209 -12.775 1.00 90.56 189 ASN A CA 1
ATOM 1435 C C . ASN A 1 189 ? 5.329 7.296 -13.606 1.00 90.56 189 ASN A C 1
ATOM 1437 O O . ASN A 1 189 ? 6.447 7.686 -13.954 1.00 90.56 189 ASN A O 1
ATOM 1441 N N . VAL A 1 190 ? 4.903 6.066 -13.914 1.00 88.56 190 VAL A N 1
ATOM 1442 C CA . VAL A 1 190 ? 5.706 5.060 -14.629 1.00 88.56 190 VAL A CA 1
ATOM 1443 C C . VAL A 1 190 ? 4.979 4.514 -15.859 1.00 88.56 190 VAL A C 1
ATOM 1445 O O . VAL A 1 190 ? 3.758 4.470 -15.925 1.00 88.56 190 VAL A O 1
ATOM 1448 N N . GLU A 1 191 ? 5.742 4.073 -16.860 1.00 87.38 191 GLU A N 1
ATOM 1449 C CA . GLU A 1 191 ? 5.179 3.377 -18.023 1.00 87.38 191 GLU A CA 1
ATOM 1450 C C . GLU A 1 191 ? 4.646 1.997 -17.609 1.00 87.38 191 GLU A C 1
ATOM 1452 O O . GLU A 1 191 ? 5.260 1.337 -16.774 1.00 87.38 191 GLU A O 1
ATOM 1457 N N . ALA A 1 192 ? 3.594 1.494 -18.267 1.00 87.62 192 ALA A N 1
ATOM 1458 C CA . ALA A 1 192 ? 2.953 0.212 -17.932 1.00 87.62 192 ALA A CA 1
ATOM 1459 C C . ALA A 1 192 ? 3.925 -0.988 -17.795 1.00 87.62 192 ALA A C 1
ATOM 1461 O O . ALA A 1 192 ? 3.726 -1.859 -16.956 1.00 87.62 192 ALA A O 1
ATOM 1462 N N . ARG A 1 193 ? 5.039 -1.019 -18.550 1.00 87.94 193 ARG A N 1
ATOM 1463 C CA . ARG A 1 193 ? 6.090 -2.060 -18.426 1.00 87.94 193 ARG A CA 1
ATOM 1464 C C . ARG A 1 193 ? 6.826 -2.082 -17.074 1.00 87.94 193 ARG A C 1
ATOM 1466 O O . ARG A 1 193 ? 7.525 -3.051 -16.782 1.00 87.94 193 ARG A O 1
ATOM 1473 N N . PHE A 1 194 ? 6.704 -1.013 -16.291 1.00 89.50 194 PHE A N 1
ATOM 1474 C CA . PHE A 1 194 ? 7.279 -0.842 -14.959 1.00 89.50 194 PHE A CA 1
ATOM 1475 C C . PHE A 1 194 ? 6.227 -0.898 -13.840 1.00 89.50 194 PHE A C 1
ATOM 1477 O O . PHE A 1 194 ? 6.605 -0.945 -12.673 1.00 89.50 194 PHE A O 1
ATOM 1484 N N . GLU A 1 195 ? 4.933 -0.917 -14.175 1.00 87.44 195 GLU A N 1
ATOM 1485 C CA . GLU A 1 195 ? 3.819 -0.822 -13.221 1.00 87.44 195 GLU A CA 1
ATOM 1486 C C . GLU A 1 195 ? 3.848 -1.946 -12.165 1.00 87.44 195 GLU A C 1
ATOM 1488 O O . GLU A 1 195 ? 3.657 -1.693 -10.978 1.00 87.44 195 GLU A O 1
ATOM 1493 N N . ASP A 1 196 ? 4.161 -3.175 -12.584 1.00 91.81 196 ASP A N 1
ATOM 1494 C CA . ASP A 1 196 ? 4.293 -4.342 -11.699 1.00 91.81 196 ASP A CA 1
ATOM 1495 C C . ASP A 1 196 ? 5.736 -4.606 -11.222 1.00 91.81 196 ASP A C 1
ATOM 1497 O O . ASP A 1 196 ? 5.970 -5.546 -10.464 1.00 91.81 196 ASP A O 1
ATOM 1501 N N . MET A 1 197 ? 6.718 -3.775 -11.606 1.00 91.94 197 MET A N 1
ATOM 1502 C CA . MET A 1 197 ? 8.104 -3.946 -11.140 1.00 91.94 197 MET A CA 1
ATOM 1503 C C . MET A 1 197 ? 8.253 -3.628 -9.650 1.00 91.94 197 MET A C 1
ATOM 1505 O O . MET A 1 197 ? 9.032 -4.298 -8.972 1.00 91.94 197 MET A O 1
ATOM 1509 N N . LEU A 1 198 ? 7.507 -2.641 -9.141 1.00 91.75 198 LEU A N 1
ATOM 1510 C CA . LEU A 1 198 ? 7.461 -2.303 -7.720 1.00 91.75 198 LEU A CA 1
ATOM 1511 C C . LEU A 1 198 ? 6.119 -1.661 -7.351 1.00 91.75 198 LEU A C 1
ATOM 1513 O O . LEU A 1 198 ? 5.747 -0.620 -7.890 1.00 91.75 198 LEU A O 1
ATOM 1517 N N . TYR A 1 199 ? 5.428 -2.255 -6.383 1.00 94.62 199 TYR A N 1
ATOM 1518 C CA . TYR A 1 199 ? 4.204 -1.726 -5.786 1.00 94.62 199 TYR A CA 1
ATOM 1519 C C . TYR A 1 199 ? 4.134 -2.061 -4.292 1.00 94.62 199 TYR A C 1
ATOM 1521 O O . TYR A 1 199 ? 4.898 -2.886 -3.783 1.00 94.62 199 TYR A O 1
ATOM 1529 N N . LEU A 1 200 ? 3.216 -1.413 -3.574 1.00 95.88 200 LEU A N 1
ATOM 1530 C CA . LEU A 1 200 ? 2.929 -1.716 -2.172 1.00 95.88 200 LEU A CA 1
ATOM 1531 C C . LEU A 1 200 ? 1.559 -2.392 -2.039 1.00 95.88 200 LEU A C 1
ATOM 1533 O O . LEU A 1 200 ? 0.642 -2.124 -2.819 1.00 95.88 200 LEU A O 1
ATOM 1537 N N . THR A 1 201 ? 1.415 -3.256 -1.037 1.00 97.31 201 THR A N 1
ATOM 1538 C CA . THR A 1 201 ? 0.194 -4.027 -0.778 1.00 97.31 201 THR A CA 1
ATOM 1539 C C . THR A 1 201 ? -0.224 -3.869 0.683 1.00 97.31 201 THR A C 1
ATOM 1541 O O . THR A 1 201 ? 0.489 -4.321 1.576 1.00 97.31 201 THR A O 1
ATOM 1544 N N . LEU A 1 202 ? -1.385 -3.258 0.938 1.00 97.31 202 LEU A N 1
ATOM 1545 C CA . LEU A 1 202 ? -2.013 -3.245 2.264 1.00 97.31 202 LEU A CA 1
ATOM 1546 C C . LEU A 1 202 ? -2.783 -4.549 2.494 1.00 97.31 202 LEU A C 1
ATOM 1548 O O . LEU A 1 202 ? -3.702 -4.886 1.739 1.00 97.31 202 LEU A O 1
ATOM 1552 N N . VAL A 1 203 ? -2.426 -5.240 3.573 1.00 96.12 203 VAL A N 1
ATOM 1553 C CA . VAL A 1 203 ? -2.977 -6.532 3.991 1.00 96.12 203 VAL A CA 1
ATOM 1554 C C . VAL A 1 203 ? -3.739 -6.364 5.303 1.00 96.12 203 VAL A C 1
ATOM 1556 O O . VAL A 1 203 ? -3.145 -6.014 6.321 1.00 96.12 203 VAL A O 1
ATOM 1559 N N . GLN A 1 204 ? -5.048 -6.623 5.289 1.00 94.31 204 GLN A N 1
ATOM 1560 C CA . GLN A 1 204 ? -5.911 -6.513 6.469 1.00 94.31 204 GLN A CA 1
ATOM 1561 C C . GLN A 1 204 ? -5.768 -7.724 7.407 1.00 94.31 204 GLN A C 1
ATOM 1563 O O . GLN A 1 204 ? -5.790 -8.876 6.969 1.00 94.31 204 GLN A O 1
ATOM 1568 N N . LYS A 1 205 ? -5.718 -7.459 8.715 1.00 90.69 205 LYS A N 1
ATOM 1569 C CA . LYS A 1 205 ? -5.833 -8.443 9.799 1.00 90.69 205 LYS A CA 1
ATOM 1570 C C . LYS A 1 205 ? -6.796 -7.909 10.854 1.00 90.69 205 LYS A C 1
ATOM 1572 O O . LYS A 1 205 ? -6.515 -6.900 11.498 1.00 90.69 205 LYS A O 1
ATOM 1577 N N . ASN A 1 206 ? -7.920 -8.587 11.044 1.00 88.25 206 ASN A N 1
ATOM 1578 C CA . ASN A 1 206 ? -8.878 -8.210 12.081 1.00 88.25 206 ASN A CA 1
ATOM 1579 C C . ASN A 1 206 ? -8.304 -8.528 13.470 1.00 88.25 206 ASN A C 1
ATOM 1581 O O . ASN A 1 206 ? -7.655 -9.559 13.664 1.00 88.25 206 ASN A O 1
ATOM 1585 N N . VAL A 1 207 ? -8.547 -7.631 14.420 1.00 81.81 207 VAL A N 1
ATOM 1586 C CA . VAL A 1 207 ? -8.133 -7.721 15.827 1.00 81.81 207 VAL A CA 1
ATOM 1587 C C . VAL A 1 207 ? -9.337 -7.386 16.717 1.00 81.81 207 VAL A C 1
ATOM 1589 O O . VAL A 1 207 ? -10.433 -7.142 16.213 1.00 81.81 207 VAL A O 1
ATOM 1592 N N . MET A 1 208 ? -9.183 -7.393 18.044 1.00 74.00 208 MET A N 1
ATOM 1593 C CA . MET A 1 208 ? -10.258 -6.879 18.900 1.00 74.00 208 MET A CA 1
ATOM 1594 C C . MET A 1 208 ? -10.410 -5.366 18.690 1.00 74.00 208 MET A C 1
ATOM 1596 O O . MET A 1 208 ? -9.422 -4.656 18.528 1.00 74.00 208 MET A O 1
ATOM 1600 N N . ASP A 1 209 ? -11.658 -4.900 18.652 1.00 73.44 209 ASP A N 1
ATOM 1601 C CA . ASP A 1 209 ? -12.053 -3.500 18.440 1.00 73.44 209 ASP A CA 1
ATOM 1602 C C . ASP A 1 209 ? -11.593 -2.839 17.119 1.00 73.44 209 ASP A C 1
ATOM 1604 O O . ASP A 1 209 ? -11.769 -1.629 16.956 1.00 73.44 209 ASP A O 1
ATOM 1608 N N . GLY A 1 210 ? -11.072 -3.593 16.138 1.00 85.06 210 GLY A N 1
ATOM 1609 C CA . GLY A 1 210 ? -10.770 -3.055 14.807 1.00 85.06 210 GLY A CA 1
ATOM 1610 C C . GLY A 1 210 ? -9.949 -3.957 13.885 1.00 85.06 210 GLY A C 1
ATOM 1611 O O . GLY A 1 210 ? -10.034 -5.184 13.933 1.00 85.06 210 GLY A O 1
ATOM 1612 N N . ALA A 1 211 ? -9.147 -3.342 13.015 1.00 89.00 211 ALA A N 1
ATOM 1613 C CA . ALA A 1 211 ? -8.258 -4.048 12.094 1.00 89.00 211 ALA A CA 1
ATOM 1614 C C . ALA A 1 211 ? -6.895 -3.353 11.976 1.00 89.00 211 ALA A C 1
ATOM 1616 O O . ALA A 1 211 ? -6.807 -2.127 11.953 1.00 89.00 211 ALA A O 1
ATOM 1617 N N . VAL A 1 212 ? -5.829 -4.145 11.856 1.00 89.50 212 VAL A N 1
ATOM 1618 C CA . VAL A 1 212 ? -4.486 -3.667 11.504 1.00 89.50 212 VAL A CA 1
ATOM 1619 C C . VAL A 1 212 ? -4.251 -3.934 10.022 1.00 89.50 212 VAL A C 1
ATOM 1621 O O . VAL A 1 212 ? -4.504 -5.042 9.544 1.00 89.50 212 VAL A O 1
ATOM 1624 N N . TYR A 1 213 ? -3.745 -2.938 9.305 1.00 94.38 213 TYR A N 1
ATOM 1625 C CA . TYR A 1 213 ? -3.331 -3.056 7.912 1.00 94.38 213 TYR A CA 1
ATOM 1626 C C . TYR A 1 213 ? -1.805 -3.009 7.821 1.00 94.38 213 TYR A C 1
ATOM 1628 O O . TYR A 1 213 ? -1.189 -2.043 8.268 1.00 94.38 213 TYR A O 1
ATOM 1636 N N . TYR A 1 214 ? -1.197 -4.044 7.243 1.00 93.94 214 TYR A N 1
ATOM 1637 C CA . TYR A 1 214 ? 0.254 -4.146 7.052 1.00 93.94 214 TYR A CA 1
ATOM 1638 C C . TYR A 1 214 ? 0.617 -3.804 5.609 1.00 93.94 214 TYR A C 1
ATOM 1640 O O . TYR A 1 214 ? 0.069 -4.398 4.681 1.00 93.94 214 TYR A O 1
ATOM 1648 N N . LEU A 1 215 ? 1.525 -2.851 5.421 1.00 94.75 215 LEU A N 1
ATOM 1649 C CA . LEU A 1 215 ? 1.986 -2.370 4.120 1.00 94.75 215 LEU A CA 1
ATOM 1650 C C . LEU A 1 215 ? 3.238 -3.147 3.695 1.00 94.75 215 LEU A C 1
ATOM 1652 O O . LEU A 1 215 ? 4.361 -2.782 4.047 1.00 94.75 215 LEU A O 1
ATOM 1656 N N . TYR A 1 216 ? 3.024 -4.222 2.941 1.00 95.12 216 TYR A N 1
ATOM 1657 C CA . TYR A 1 216 ? 4.087 -5.011 2.322 1.00 95.12 216 TYR A CA 1
ATOM 1658 C C . TYR A 1 216 ? 4.582 -4.371 1.024 1.00 95.12 216 TYR A C 1
ATOM 1660 O O . TYR A 1 216 ? 3.853 -3.641 0.351 1.00 95.12 216 TYR A O 1
ATOM 1668 N N . MET A 1 217 ? 5.818 -4.692 0.648 1.00 92.00 217 MET A N 1
ATOM 1669 C CA . MET A 1 217 ? 6.392 -4.351 -0.652 1.00 92.00 217 MET A CA 1
ATOM 1670 C C . MET A 1 217 ? 6.340 -5.558 -1.592 1.00 92.00 217 MET A C 1
ATOM 1672 O O . MET A 1 217 ? 6.438 -6.702 -1.150 1.00 92.00 217 MET A O 1
ATOM 1676 N N . SER A 1 218 ? 6.131 -5.330 -2.885 1.00 90.00 218 SER A N 1
ATOM 1677 C CA . SER A 1 218 ? 5.845 -6.388 -3.863 1.00 90.00 218 SER A CA 1
ATOM 1678 C C . SER A 1 218 ? 6.268 -5.972 -5.281 1.00 90.00 218 SER A C 1
ATOM 1680 O O . SER A 1 218 ? 6.520 -4.793 -5.528 1.00 90.00 218 SER A O 1
ATOM 1682 N N . GLY A 1 219 ? 6.338 -6.928 -6.212 1.00 91.50 219 GLY A N 1
ATOM 1683 C CA . GLY A 1 219 ? 6.615 -6.687 -7.637 1.00 91.50 219 GLY A CA 1
ATOM 1684 C C . GLY A 1 219 ? 7.847 -7.414 -8.183 1.00 91.50 219 GLY A C 1
ATOM 1685 O O . GLY A 1 219 ? 8.704 -7.869 -7.417 1.00 91.50 219 GLY A O 1
ATOM 1686 N N . ASP A 1 220 ? 7.937 -7.514 -9.514 1.00 92.44 220 ASP A N 1
ATOM 1687 C CA . ASP A 1 220 ? 8.954 -8.298 -10.235 1.00 92.44 220 ASP A CA 1
ATOM 1688 C C . ASP A 1 220 ? 10.386 -7.990 -9.765 1.00 92.44 220 ASP A C 1
ATOM 1690 O O . ASP A 1 220 ? 11.214 -8.897 -9.682 1.00 92.44 220 ASP A O 1
ATOM 1694 N N . ALA A 1 221 ? 10.708 -6.732 -9.432 1.00 90.31 221 ALA A N 1
ATOM 1695 C CA . ALA A 1 221 ? 12.061 -6.353 -9.026 1.00 90.31 221 ALA A CA 1
ATOM 1696 C C . ALA A 1 221 ? 12.545 -7.125 -7.783 1.00 90.31 221 ALA A C 1
ATOM 1698 O O . ALA A 1 221 ? 13.731 -7.455 -7.700 1.00 90.31 221 ALA A O 1
ATOM 1699 N N . LEU A 1 222 ? 11.648 -7.476 -6.851 1.00 88.25 222 LEU A N 1
ATOM 1700 C CA . LEU A 1 222 ? 11.990 -8.286 -5.677 1.00 88.25 222 LEU A CA 1
ATOM 1701 C C . LEU A 1 222 ? 12.318 -9.733 -6.053 1.00 88.25 222 LEU A C 1
ATOM 1703 O O . LEU A 1 222 ? 13.340 -10.259 -5.605 1.00 88.25 222 LEU A O 1
ATOM 1707 N N . GLU A 1 223 ? 11.515 -10.359 -6.915 1.00 89.56 223 GLU A N 1
ATOM 1708 C CA . GLU A 1 223 ? 11.798 -11.709 -7.414 1.00 89.56 223 GLU A CA 1
ATOM 1709 C C . GLU A 1 223 ? 13.108 -11.748 -8.204 1.00 89.56 223 GLU A C 1
ATOM 1711 O O . GLU A 1 223 ? 13.942 -12.635 -8.009 1.00 89.56 223 GLU A O 1
ATOM 1716 N N . LEU A 1 224 ? 13.325 -10.759 -9.074 1.00 90.88 224 LEU A N 1
ATOM 1717 C CA . LEU A 1 224 ? 14.553 -10.636 -9.849 1.00 90.88 224 LEU A CA 1
ATOM 1718 C C . LEU A 1 224 ? 15.768 -10.466 -8.930 1.00 90.88 224 LEU A C 1
ATOM 1720 O O . LEU A 1 224 ? 16.775 -11.148 -9.133 1.00 90.88 224 LEU A O 1
ATOM 1724 N N . VAL A 1 225 ? 15.694 -9.630 -7.890 1.00 87.19 225 VAL A N 1
ATOM 1725 C CA . VAL A 1 225 ? 16.763 -9.511 -6.881 1.00 87.19 225 VAL A CA 1
ATOM 1726 C C . VAL A 1 225 ? 16.998 -10.846 -6.161 1.00 87.19 225 VAL A C 1
ATOM 1728 O O . VAL A 1 225 ? 18.156 -11.262 -6.042 1.00 87.19 225 VAL A O 1
ATOM 1731 N N . ALA A 1 226 ? 15.938 -11.559 -5.768 1.00 87.88 226 ALA A N 1
ATOM 1732 C CA . ALA A 1 226 ? 16.027 -12.858 -5.095 1.00 87.88 226 ALA A CA 1
ATOM 1733 C C . ALA A 1 226 ? 16.688 -13.954 -5.957 1.00 87.88 226 ALA A C 1
ATOM 1735 O O . ALA A 1 226 ? 17.469 -14.746 -5.428 1.00 87.88 226 ALA A O 1
ATOM 1736 N N . LYS A 1 227 ? 16.465 -13.960 -7.282 1.00 89.50 227 LYS A N 1
ATOM 1737 C CA . LYS A 1 227 ? 17.109 -14.902 -8.229 1.00 89.50 227 LYS A CA 1
ATOM 1738 C C . LYS A 1 227 ? 18.637 -14.759 -8.319 1.00 89.50 227 LYS A C 1
ATOM 1740 O O . LYS A 1 227 ? 19.294 -15.689 -8.784 1.00 89.50 227 LYS A O 1
ATOM 1745 N N . ARG A 1 228 ? 19.214 -13.628 -7.883 1.00 85.00 228 ARG A N 1
ATOM 1746 C CA . ARG A 1 228 ? 20.666 -13.338 -7.915 1.00 85.00 228 ARG A CA 1
ATOM 1747 C C . ARG A 1 228 ? 21.306 -13.714 -9.264 1.00 85.00 228 ARG A C 1
ATOM 1749 O O . ARG A 1 228 ? 20.948 -13.137 -10.287 1.00 85.00 228 ARG A O 1
ATOM 1756 N N . ASP A 1 229 ? 22.232 -14.669 -9.267 1.00 86.25 229 ASP A N 1
ATOM 1757 C CA . ASP A 1 229 ? 23.031 -15.075 -10.428 1.00 86.25 229 ASP A CA 1
ATOM 1758 C C . ASP A 1 229 ? 22.273 -15.998 -11.404 1.00 86.25 229 ASP A C 1
ATOM 1760 O O . ASP A 1 229 ? 22.762 -16.271 -12.497 1.00 86.25 229 ASP A O 1
ATOM 1764 N N . ALA A 1 230 ? 21.063 -16.453 -11.048 1.00 91.19 230 ALA A N 1
ATOM 1765 C CA . ALA A 1 230 ? 20.206 -17.268 -11.914 1.00 91.19 230 ALA A CA 1
ATOM 1766 C C . ALA A 1 230 ? 19.361 -16.444 -12.912 1.00 91.19 230 ALA A C 1
ATOM 1768 O O . ALA A 1 230 ? 18.605 -17.024 -13.691 1.00 91.19 230 ALA A O 1
ATOM 1769 N N . ARG A 1 231 ? 19.462 -15.105 -12.901 1.00 93.06 231 ARG A N 1
ATOM 1770 C CA . ARG A 1 231 ? 18.751 -14.226 -13.847 1.00 93.06 231 ARG A CA 1
ATOM 1771 C C . ARG A 1 231 ? 19.262 -14.397 -15.280 1.00 93.06 231 ARG A C 1
ATOM 1773 O O . ARG A 1 231 ? 20.459 -14.276 -15.547 1.00 93.06 231 ARG A O 1
ATOM 1780 N N . THR A 1 232 ? 18.337 -14.550 -16.221 1.00 95.62 232 THR A N 1
ATOM 1781 C CA . THR A 1 232 ? 18.605 -14.489 -17.667 1.00 95.62 232 THR A CA 1
ATOM 1782 C C . THR A 1 232 ? 19.073 -13.098 -18.119 1.00 95.62 232 THR A C 1
ATOM 1784 O O . THR A 1 232 ? 18.968 -12.105 -17.395 1.00 95.62 232 THR A O 1
ATOM 1787 N N . ARG A 1 233 ? 19.586 -12.987 -19.353 1.00 93.81 233 ARG A N 1
ATOM 1788 C CA . ARG A 1 233 ? 20.017 -11.699 -19.932 1.00 93.81 233 ARG A CA 1
ATOM 1789 C C . ARG A 1 233 ? 18.894 -10.656 -19.939 1.00 93.81 233 ARG A C 1
ATOM 1791 O O . ARG A 1 233 ? 19.140 -9.501 -19.603 1.00 93.81 233 ARG A O 1
ATOM 1798 N N . ASP A 1 234 ? 17.681 -11.070 -20.291 1.00 94.44 234 ASP A N 1
ATOM 1799 C CA . ASP A 1 234 ? 16.542 -10.161 -20.435 1.00 94.44 234 ASP A CA 1
ATOM 1800 C C . ASP A 1 234 ? 15.946 -9.777 -19.073 1.00 94.44 234 ASP A C 1
ATOM 1802 O O . ASP A 1 234 ? 15.526 -8.638 -18.887 1.00 94.44 234 ASP A O 1
ATOM 1806 N N . GLU A 1 235 ? 16.009 -10.667 -18.077 1.00 93.94 235 GLU A N 1
ATOM 1807 C CA . GLU A 1 235 ? 15.703 -10.338 -16.678 1.00 93.94 235 GLU A CA 1
ATOM 1808 C C . GLU A 1 235 ? 16.682 -9.321 -16.083 1.00 93.94 235 GLU A C 1
ATOM 1810 O O . GLU A 1 235 ? 16.248 -8.374 -15.430 1.00 93.94 235 GLU A O 1
ATOM 1815 N N . ASN A 1 236 ? 17.990 -9.472 -16.333 1.00 92.56 236 ASN A N 1
ATOM 1816 C CA . ASN A 1 236 ? 18.970 -8.458 -15.932 1.00 92.56 236 ASN A CA 1
ATOM 1817 C C . ASN A 1 236 ? 18.673 -7.118 -16.631 1.00 92.56 236 ASN A C 1
ATOM 1819 O O . ASN A 1 236 ? 18.591 -6.099 -15.957 1.00 92.56 236 ASN A O 1
ATOM 1823 N N . LYS A 1 237 ? 18.374 -7.122 -17.941 1.00 93.50 237 LYS A N 1
ATOM 1824 C CA . LYS A 1 237 ? 17.983 -5.908 -18.684 1.00 93.50 237 LYS A CA 1
ATOM 1825 C C . LYS A 1 237 ? 16.723 -5.236 -18.117 1.00 93.50 237 LYS A C 1
ATOM 1827 O O . LYS A 1 237 ? 16.715 -4.017 -17.986 1.00 93.50 237 LYS A O 1
ATOM 1832 N N . ARG A 1 238 ? 15.677 -5.995 -17.756 1.00 91.62 238 ARG A N 1
ATOM 1833 C CA . ARG A 1 238 ? 14.472 -5.447 -17.093 1.00 91.62 238 ARG A CA 1
ATOM 1834 C C . ARG A 1 238 ? 14.805 -4.822 -15.736 1.00 91.62 238 ARG A C 1
ATOM 1836 O O . ARG A 1 238 ? 14.282 -3.757 -15.419 1.00 91.62 238 ARG A O 1
ATOM 1843 N N . LEU A 1 239 ? 15.673 -5.464 -14.952 1.00 90.88 239 LEU A N 1
ATOM 1844 C CA . LEU A 1 239 ? 16.098 -4.957 -13.647 1.00 90.88 239 LEU A CA 1
ATOM 1845 C C . LEU A 1 239 ? 16.960 -3.688 -13.777 1.00 90.88 239 LEU A C 1
ATOM 1847 O O . LEU A 1 239 ? 16.745 -2.738 -13.031 1.00 90.88 239 LEU A O 1
ATOM 1851 N N . ASP A 1 240 ? 17.869 -3.630 -14.751 1.00 90.88 240 ASP A N 1
ATOM 1852 C CA . ASP A 1 240 ? 18.685 -2.444 -15.050 1.00 90.88 240 ASP A CA 1
ATOM 1853 C C . ASP A 1 240 ? 17.826 -1.268 -15.550 1.00 90.88 240 ASP A C 1
ATOM 1855 O O . ASP A 1 240 ? 18.008 -0.132 -15.107 1.00 90.88 240 ASP A O 1
ATOM 1859 N N . GLU A 1 241 ? 16.837 -1.533 -16.412 1.00 91.50 241 GLU A N 1
ATOM 1860 C CA . GLU A 1 241 ? 15.852 -0.531 -16.843 1.00 91.50 241 GLU A CA 1
ATOM 1861 C C . GLU A 1 241 ? 15.033 0.018 -15.663 1.00 91.50 241 GLU A C 1
ATOM 1863 O O . GLU A 1 241 ? 14.822 1.227 -15.587 1.00 91.50 241 GLU A O 1
ATOM 1868 N N . PHE A 1 242 ? 14.623 -0.830 -14.717 1.00 89.94 242 PHE A N 1
ATOM 1869 C CA . PHE A 1 242 ? 13.952 -0.402 -13.483 1.00 89.94 242 PHE A CA 1
ATOM 1870 C C . PHE A 1 242 ? 14.875 0.426 -12.571 1.00 89.94 242 PHE A C 1
ATOM 1872 O O . PHE A 1 242 ? 14.490 1.505 -12.126 1.00 89.94 242 PHE A O 1
ATOM 1879 N N . ASN A 1 243 ? 16.118 -0.021 -12.357 1.00 86.88 243 ASN A N 1
ATOM 1880 C CA . ASN A 1 243 ? 17.110 0.693 -11.544 1.00 86.88 243 ASN A CA 1
ATOM 1881 C C . ASN A 1 243 ? 17.428 2.092 -12.110 1.00 86.88 243 ASN A C 1
ATOM 1883 O O . ASN A 1 243 ? 17.763 2.999 -11.352 1.00 86.88 243 ASN A O 1
ATOM 1887 N N . SER A 1 244 ? 17.277 2.299 -13.425 1.00 88.44 244 SER A N 1
ATOM 1888 C CA . SER A 1 244 ? 17.422 3.616 -14.070 1.00 88.44 244 SER A CA 1
ATOM 1889 C C . SER A 1 244 ? 16.306 4.627 -13.742 1.00 88.44 244 SER A C 1
ATOM 1891 O O . SER A 1 244 ? 16.369 5.763 -14.205 1.00 88.44 244 SER A O 1
ATOM 1893 N N . ARG A 1 245 ? 15.295 4.225 -12.954 1.00 86.44 245 ARG A N 1
ATOM 1894 C CA . ARG A 1 245 ? 14.127 5.023 -12.523 1.00 86.44 245 ARG A CA 1
ATOM 1895 C C . ARG A 1 245 ? 14.008 5.090 -10.990 1.00 86.44 245 ARG A C 1
ATOM 1897 O O . ARG A 1 245 ? 12.912 5.214 -10.442 1.00 86.44 245 ARG A O 1
ATOM 1904 N N . ALA A 1 246 ? 15.138 4.926 -10.296 1.00 82.19 246 ALA A N 1
ATOM 1905 C CA . ALA A 1 246 ? 15.226 4.863 -8.836 1.00 82.19 246 ALA A CA 1
ATOM 1906 C C . ALA A 1 246 ? 14.685 6.122 -8.128 1.00 82.19 246 ALA A C 1
ATOM 1908 O O . ALA A 1 246 ? 14.178 6.026 -7.013 1.00 82.19 246 ALA A O 1
ATOM 1909 N N . ASP A 1 247 ? 14.753 7.273 -8.797 1.00 83.25 247 ASP A N 1
ATOM 1910 C CA . ASP A 1 247 ? 14.134 8.543 -8.416 1.00 83.25 247 ASP A CA 1
ATOM 1911 C C . ASP A 1 247 ? 12.604 8.426 -8.313 1.00 83.25 247 ASP A C 1
ATOM 1913 O O . ASP A 1 247 ? 12.042 8.557 -7.226 1.00 83.25 247 ASP A O 1
ATOM 1917 N N . ILE A 1 248 ? 11.937 8.063 -9.415 1.00 84.00 248 ILE A N 1
ATOM 1918 C CA . ILE A 1 248 ? 10.469 7.964 -9.487 1.00 84.00 248 ILE A CA 1
ATOM 1919 C C . ILE A 1 248 ? 9.940 6.920 -8.499 1.00 84.00 248 ILE A C 1
ATOM 1921 O O . ILE A 1 248 ? 8.889 7.110 -7.881 1.00 84.00 248 ILE A O 1
ATOM 1925 N N . PHE A 1 249 ? 10.660 5.805 -8.343 1.00 83.62 249 PHE A N 1
ATOM 1926 C CA . PHE A 1 249 ? 10.283 4.780 -7.375 1.00 83.62 249 PHE A CA 1
ATOM 1927 C C . PHE A 1 249 ? 10.508 5.230 -5.927 1.00 83.62 249 PHE A C 1
ATOM 1929 O O . PHE A 1 249 ? 9.649 4.944 -5.094 1.00 83.62 249 PHE A O 1
ATOM 1936 N N . GLY A 1 250 ? 11.582 5.974 -5.637 1.00 78.56 250 GLY A N 1
ATOM 1937 C CA . GLY A 1 250 ? 11.850 6.576 -4.326 1.00 78.56 250 GLY A CA 1
ATOM 1938 C C . GLY A 1 250 ? 10.737 7.518 -3.861 1.00 78.56 250 GLY A C 1
ATOM 1939 O O . GLY A 1 250 ? 10.204 7.349 -2.756 1.00 78.56 250 GLY A O 1
ATOM 1940 N N . ASP A 1 251 ? 10.326 8.442 -4.732 1.00 84.81 251 ASP A N 1
ATOM 1941 C CA . ASP A 1 251 ? 9.216 9.367 -4.473 1.00 84.81 251 ASP A CA 1
ATOM 1942 C C . ASP A 1 251 ? 7.898 8.611 -4.263 1.00 84.81 251 ASP A C 1
ATOM 1944 O O . ASP A 1 251 ? 7.205 8.831 -3.266 1.00 84.81 251 ASP A O 1
ATOM 1948 N N . PHE A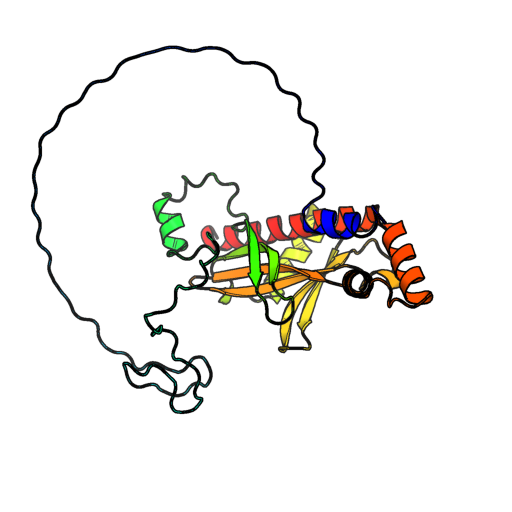 1 252 ? 7.589 7.645 -5.139 1.00 90.94 252 PHE A N 1
ATOM 1949 C CA . PHE A 1 252 ? 6.398 6.793 -5.037 1.00 90.94 252 PHE A CA 1
ATOM 1950 C C . PHE A 1 252 ? 6.244 6.150 -3.650 1.00 90.94 252 PHE A C 1
ATOM 1952 O O . PHE A 1 252 ? 5.149 6.169 -3.087 1.00 90.94 252 PHE A O 1
ATOM 1959 N N . GLY A 1 253 ? 7.318 5.604 -3.071 1.00 86.94 253 GLY A N 1
ATOM 1960 C CA . GLY A 1 253 ? 7.248 4.977 -1.748 1.00 86.94 253 GLY A CA 1
ATOM 1961 C C . GLY A 1 253 ? 6.962 5.957 -0.624 1.00 86.94 253 GLY A C 1
ATOM 1962 O O . GLY A 1 253 ? 6.203 5.630 0.287 1.00 86.94 253 GLY A O 1
ATOM 1963 N N . SER A 1 254 ? 7.547 7.150 -0.689 1.00 84.50 254 SER A N 1
ATOM 1964 C CA . SER A 1 254 ? 7.309 8.215 0.287 1.00 84.50 254 SER A CA 1
ATOM 1965 C C . SER A 1 254 ? 5.864 8.713 0.194 1.00 84.50 254 SER A C 1
ATOM 1967 O O . SER A 1 254 ? 5.146 8.696 1.196 1.00 84.50 254 SER A O 1
ATOM 1969 N N . THR A 1 255 ? 5.395 9.027 -1.017 1.00 89.56 255 THR A N 1
ATOM 1970 C CA . THR A 1 255 ? 4.008 9.432 -1.289 1.00 89.56 255 THR A CA 1
ATOM 1971 C C . THR A 1 255 ? 3.005 8.355 -0.863 1.00 89.56 255 THR A C 1
ATOM 1973 O O . THR A 1 255 ? 2.048 8.662 -0.158 1.00 89.56 255 THR A O 1
ATOM 1976 N N . ALA A 1 256 ? 3.236 7.078 -1.184 1.00 92.75 256 ALA A N 1
ATOM 1977 C CA . ALA A 1 256 ? 2.345 5.981 -0.792 1.00 92.75 256 ALA A CA 1
ATOM 1978 C C . ALA A 1 256 ? 2.286 5.757 0.732 1.00 92.75 256 ALA A C 1
ATOM 1980 O O . ALA A 1 256 ? 1.202 5.535 1.280 1.00 92.75 256 ALA A O 1
ATOM 1981 N N . LYS A 1 257 ? 3.428 5.847 1.433 1.00 87.88 257 LYS A N 1
ATOM 1982 C CA . LYS A 1 257 ? 3.491 5.737 2.903 1.00 87.88 257 LYS A CA 1
ATOM 1983 C C . LYS A 1 257 ? 2.759 6.907 3.584 1.00 87.88 257 LYS A C 1
ATOM 1985 O O . LYS A 1 257 ? 2.082 6.670 4.587 1.00 87.88 257 LYS A O 1
ATOM 1990 N N . LEU A 1 258 ? 2.847 8.122 3.027 1.00 86.06 258 LEU A N 1
ATOM 1991 C CA . LEU A 1 258 ? 2.149 9.323 3.510 1.00 86.06 258 LEU A CA 1
ATOM 1992 C C . LEU A 1 258 ? 0.640 9.295 3.216 1.00 86.06 258 LEU A C 1
ATOM 1994 O O . LEU A 1 258 ? -0.147 9.528 4.129 1.00 86.06 258 LEU A O 1
ATOM 1998 N N . VAL A 1 259 ? 0.221 8.930 1.999 1.00 90.31 259 VAL A N 1
ATOM 1999 C CA . VAL A 1 259 ? -1.201 8.756 1.639 1.00 90.31 259 VAL A CA 1
ATOM 2000 C C . VAL A 1 259 ? -1.881 7.751 2.567 1.00 90.31 259 VAL A C 1
ATOM 2002 O O . VAL A 1 259 ? -2.968 8.028 3.072 1.00 90.31 259 VAL A O 1
ATOM 2005 N N . ALA A 1 260 ? -1.226 6.621 2.863 1.00 91.56 260 ALA A N 1
ATOM 2006 C CA . ALA A 1 260 ? -1.735 5.657 3.836 1.00 91.56 260 ALA A CA 1
ATOM 2007 C C . ALA A 1 260 ? -1.880 6.270 5.239 1.00 91.56 260 ALA A C 1
ATOM 2009 O O . ALA A 1 260 ? -2.947 6.171 5.845 1.00 91.56 260 ALA A O 1
ATOM 2010 N N . LEU A 1 261 ? -0.837 6.946 5.730 1.00 85.31 261 LEU A N 1
ATOM 2011 C CA . LEU A 1 261 ? -0.821 7.587 7.047 1.00 85.31 261 LEU A CA 1
ATOM 2012 C C . LEU A 1 261 ? -1.973 8.598 7.207 1.00 85.31 261 LEU A C 1
ATOM 2014 O O . LEU A 1 261 ? -2.748 8.512 8.163 1.00 85.31 261 LEU A O 1
ATOM 2018 N N . THR A 1 262 ? -2.133 9.498 6.235 1.00 84.62 262 THR A N 1
ATOM 2019 C CA . THR A 1 262 ? -3.189 10.519 6.210 1.00 84.62 262 THR A CA 1
ATOM 2020 C C . THR A 1 262 ? -4.586 9.908 6.075 1.00 84.62 262 THR A C 1
ATOM 2022 O O . THR A 1 262 ? -5.482 10.285 6.832 1.00 84.62 262 THR A O 1
ATOM 2025 N N . ALA A 1 263 ? -4.789 8.941 5.173 1.00 91.00 263 ALA A N 1
ATOM 2026 C CA . ALA A 1 263 ? -6.102 8.333 4.941 1.00 91.00 263 ALA A CA 1
ATOM 2027 C C . ALA A 1 263 ? -6.622 7.579 6.171 1.00 91.00 263 ALA A C 1
ATOM 2029 O O . ALA A 1 263 ? -7.718 7.876 6.648 1.00 91.00 263 ALA A O 1
ATOM 2030 N N . PHE A 1 264 ? -5.825 6.672 6.749 1.00 89.56 264 PHE A N 1
ATOM 2031 C CA . PHE A 1 264 ? -6.213 5.987 7.988 1.00 89.56 264 PHE A CA 1
ATOM 2032 C C . PHE A 1 264 ? -6.444 6.974 9.145 1.00 89.56 264 PHE A C 1
ATOM 2034 O O . PHE A 1 264 ? -7.286 6.718 10.006 1.00 89.56 264 PHE A O 1
ATOM 2041 N N . GLY A 1 265 ? -5.758 8.122 9.138 1.00 81.44 265 GLY A N 1
ATOM 2042 C CA . GLY A 1 265 ? -5.974 9.192 10.106 1.00 81.44 265 GLY A CA 1
ATOM 2043 C C . GLY A 1 265 ? -7.330 9.871 10.028 1.00 81.44 265 GLY A C 1
ATOM 2044 O O . GLY A 1 265 ? -8.033 9.993 11.032 1.00 81.44 265 GLY A O 1
ATOM 2045 N N . ILE A 1 266 ? -7.719 10.260 8.818 1.00 83.38 266 ILE A N 1
ATOM 2046 C CA . ILE A 1 266 ? -9.037 10.829 8.534 1.00 83.38 266 ILE A CA 1
ATOM 2047 C C . ILE A 1 266 ? -10.134 9.823 8.929 1.00 83.38 266 ILE A C 1
ATOM 2049 O O . ILE A 1 266 ? -11.084 10.185 9.625 1.00 83.38 266 ILE A O 1
ATOM 2053 N N . MET A 1 267 ? -9.965 8.543 8.577 1.00 88.75 267 MET A N 1
ATOM 2054 C CA . MET A 1 267 ? -10.931 7.483 8.896 1.00 88.75 267 MET A CA 1
ATOM 2055 C C . MET A 1 267 ? -11.091 7.227 10.403 1.00 88.75 267 MET A C 1
ATOM 2057 O O . MET A 1 267 ? -12.215 7.073 10.878 1.00 88.75 267 MET A O 1
ATOM 2061 N N . ASN A 1 268 ? -9.999 7.189 11.171 1.00 82.81 268 ASN A N 1
ATOM 2062 C CA . ASN A 1 268 ? -10.064 7.047 12.629 1.00 82.81 268 ASN A CA 1
ATOM 2063 C C . ASN A 1 268 ? -10.681 8.284 13.295 1.00 82.81 268 ASN A C 1
ATOM 2065 O O . ASN A 1 268 ? -11.509 8.134 14.192 1.00 82.81 268 ASN A O 1
ATOM 2069 N N . ASN A 1 269 ? -10.330 9.495 12.844 1.00 78.12 269 ASN A N 1
ATOM 2070 C CA . ASN A 1 269 ? -10.913 10.730 13.371 1.00 78.12 269 ASN A CA 1
ATOM 2071 C C . ASN A 1 269 ? -12.446 10.742 13.232 1.00 78.12 269 ASN A C 1
ATOM 2073 O O . ASN A 1 269 ? -13.135 10.939 14.233 1.00 78.12 269 ASN A O 1
ATOM 2077 N N . TYR A 1 270 ? -12.977 10.447 12.038 1.00 82.12 270 TYR A N 1
ATOM 2078 C CA . TYR A 1 270 ? -14.428 10.346 11.815 1.00 82.12 270 TYR A CA 1
ATOM 2079 C C . TYR A 1 270 ? -15.102 9.298 12.717 1.00 82.12 270 TYR A C 1
ATOM 2081 O O . TYR A 1 270 ? -16.229 9.486 13.164 1.00 82.12 270 TYR A O 1
ATOM 2089 N N . GLN A 1 271 ? -14.423 8.191 13.029 1.00 80.31 271 GLN A N 1
ATOM 2090 C CA . GLN A 1 271 ? -14.989 7.150 13.893 1.00 80.31 271 GLN A CA 1
ATOM 2091 C C . GLN A 1 271 ? -14.998 7.480 15.388 1.00 80.31 271 GLN A C 1
ATOM 2093 O O . GLN A 1 271 ? -15.788 6.885 16.130 1.00 80.31 271 GLN A O 1
ATOM 2098 N N . MET A 1 272 ? -14.118 8.378 15.834 1.00 73.12 272 MET A N 1
ATOM 2099 C CA . MET A 1 272 ? -14.062 8.839 17.223 1.00 73.12 272 MET A CA 1
ATOM 2100 C C . MET A 1 272 ? -14.962 10.058 17.452 1.00 73.12 272 MET A C 1
ATOM 2102 O O . MET A 1 272 ? -15.638 10.118 18.478 1.00 73.12 272 MET A O 1
ATOM 2106 N N . ASN A 1 273 ? -14.999 10.991 16.494 1.00 71.44 273 ASN A N 1
ATOM 2107 C CA . ASN A 1 273 ? -15.572 12.329 16.675 1.00 71.44 273 ASN A CA 1
ATOM 2108 C C . ASN A 1 273 ? -16.881 12.589 15.900 1.00 71.44 273 ASN A C 1
ATOM 2110 O O . ASN A 1 273 ? -17.628 13.488 16.292 1.00 71.44 273 ASN A O 1
ATOM 2114 N N . GLY A 1 274 ? -17.182 11.798 14.861 1.00 60.47 274 GLY A N 1
ATOM 2115 C CA . GLY A 1 274 ? -18.287 12.040 13.917 1.00 60.47 274 GLY A CA 1
ATOM 2116 C C . GLY A 1 274 ? -17.937 13.010 12.792 1.00 60.47 274 GLY A C 1
ATOM 2117 O O . GLY A 1 274 ? -18.902 13.466 12.143 1.00 60.47 274 GLY A O 1
#

Secondary structure (DSSP, 8-state):
--SHHHHHHHHHH---------------------------------------PPEE-TTT--EE-TT-SB-TTT-PBPTT-PPTTSPPP-PPTTS--S-HHHHHHHTTTTSS-SSTTS--EEEEEEEETTTEEEEEEEEEEETTTTS-HHHHHHHHHHHHHHHHTT-EEEEEEE-TTT--EEEEEEESSS-HHHHTTSEEEEEEEEETTEEEEEEEEESHHHHHHHHGGG--HHHHHHHHHHHTTHHHHHHHHHHHHHHHHHHHHHHHHHHHH-